Protein AF-A0A7J9Q581-F1 (afdb_monomer_lite)

Foldseek 3Di:
DQFLVPAQFDDPPDDQAPQCVVVVHRLRSRSVRSVVRSVVCVFVVLLCLQAVVLPPPQWGDDPPPCQPVQWDALLPVRHIFGFRIWDADPQAIEGEHEAQAQQDPLVVVLVNVVSLVSVLVVSCVVVVHDSVRYYYAYEHAPDPDQVSNCVNNVNSDDPPRYHYNVRVCVVSVHDSVVSVVVVVVSVVSNVVVSVVSQCVRPVSVVVVD

Radius of gyration: 20.17 Å; chains: 1; bounding box: 47×39×54 Å

Sequence (209 aa):
MALISNAKGRRKNETPSGYERLFGNRQLGMLMSKVQSAVISTGNELEKVLASKLENTHGISIQKINKENRVFKGIKDGHDIIIDCVIAKEGKFMLIEIKDGDTFDTKKVAGEIASLITTQAHLIEHNNLKENDVTIHYCSFNATSHEQIERGAKGLLPKGSAMTGKEFCKLVGLNFEKIVQERKKDQQENLNYFISELKKIPEIHSKFQ

Secondary structure (DSSP, 8-state)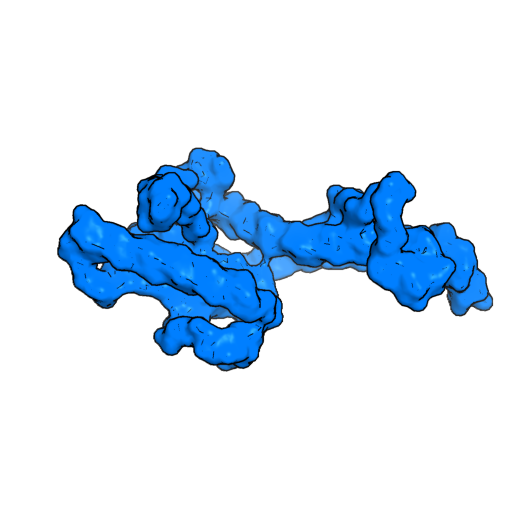:
---TTT---S-TTSPPPHHHHHHT-HHHHHHHHHHHHHHHHHHHHHHHHHHHH-TTSSSS--TTTSSTTTEEEEEETTEEEE-SEEEEETTEEEEEEEESSS---HHHHHHHHHHHHHHHHHHHHHHT--GGGEEEEEEETT-SSHHHHHHHTTT-SPTT-EEEHHHHHHHTT--HHHHHHHHHHHHHHHHHHHHHHHHTSHHHHTT--

pLDDT: mean 87.13, std 13.11, range [36.16, 98.25]

Structure (mmCIF, N/CA/C/O backbone):
data_AF-A0A7J9Q581-F1
#
_entry.id   AF-A0A7J9Q581-F1
#
loop_
_atom_site.group_PDB
_atom_site.id
_atom_site.type_symbol
_atom_site.label_atom_id
_atom_site.label_alt_id
_atom_site.label_comp_id
_atom_site.label_asym_id
_atom_site.label_entity_id
_atom_site.label_seq_id
_atom_site.pdbx_PDB_ins_code
_atom_site.Cartn_x
_atom_site.Cartn_y
_atom_site.Cartn_z
_atom_site.occupancy
_atom_site.B_iso_or_equiv
_atom_site.auth_seq_id
_at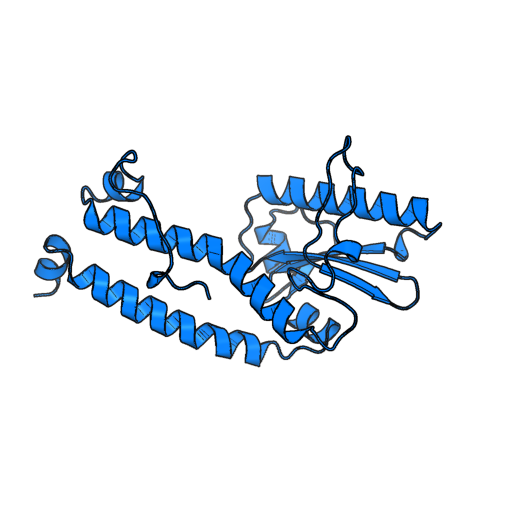om_site.auth_comp_id
_atom_site.auth_asym_id
_atom_site.auth_atom_id
_atom_site.pdbx_PDB_model_num
ATOM 1 N N . MET A 1 1 ? -1.818 -6.323 -10.080 1.00 92.12 1 MET A N 1
ATOM 2 C CA . MET A 1 1 ? -0.558 -5.550 -9.981 1.00 92.12 1 MET A CA 1
ATOM 3 C C . MET A 1 1 ? -0.654 -4.377 -10.931 1.00 92.12 1 MET A C 1
ATOM 5 O O . MET A 1 1 ? -1.356 -4.485 -11.926 1.00 92.12 1 MET A O 1
ATOM 9 N N . ALA A 1 2 ? 0.088 -3.295 -10.692 1.00 94.31 2 ALA A N 1
ATOM 10 C CA . ALA A 1 2 ? 0.248 -2.285 -11.734 1.00 94.31 2 ALA A CA 1
ATOM 11 C C . ALA A 1 2 ? 1.037 -2.862 -12.919 1.00 94.31 2 ALA A C 1
ATOM 13 O O . ALA A 1 2 ? 2.009 -3.597 -12.722 1.00 94.31 2 ALA A O 1
ATOM 14 N N . LEU A 1 3 ? 0.626 -2.518 -14.140 1.00 96.94 3 LEU A N 1
ATOM 15 C CA . LEU A 1 3 ? 1.296 -2.964 -15.359 1.00 96.94 3 LEU A CA 1
ATOM 16 C C . LEU A 1 3 ? 2.437 -2.009 -15.743 1.00 96.94 3 LEU A C 1
ATOM 18 O O . LEU A 1 3 ? 2.233 -0.798 -15.856 1.00 96.94 3 LEU A O 1
ATOM 22 N N . ILE A 1 4 ? 3.630 -2.548 -16.009 1.00 97.44 4 ILE A N 1
ATOM 23 C CA . ILE A 1 4 ? 4.808 -1.790 -16.471 1.00 97.44 4 ILE A CA 1
ATOM 24 C C . ILE A 1 4 ? 4.517 -1.120 -17.819 1.00 97.44 4 ILE A C 1
ATOM 26 O O . ILE A 1 4 ? 4.980 -0.006 -18.074 1.00 97.44 4 ILE A O 1
ATOM 30 N N . SER A 1 5 ? 3.711 -1.760 -18.670 1.00 96.38 5 SER A N 1
ATOM 31 C CA . SER A 1 5 ? 3.262 -1.198 -19.947 1.00 96.38 5 SER A CA 1
ATOM 32 C C . SER A 1 5 ? 2.563 0.152 -19.772 1.00 96.38 5 SER A C 1
ATOM 34 O O . SER A 1 5 ? 2.805 1.062 -20.567 1.00 96.38 5 SER A O 1
ATOM 36 N N . ASN A 1 6 ? 1.785 0.301 -18.696 1.00 96.06 6 ASN A N 1
ATOM 37 C CA . ASN A 1 6 ? 0.986 1.489 -18.392 1.00 96.06 6 ASN A CA 1
ATOM 38 C C . ASN A 1 6 ? 1.763 2.540 -17.585 1.00 96.06 6 ASN A C 1
ATOM 40 O O . ASN A 1 6 ? 1.347 3.697 -17.502 1.00 96.06 6 ASN A O 1
ATOM 44 N N . ALA A 1 7 ? 2.890 2.159 -16.980 1.00 94.88 7 ALA A N 1
ATOM 45 C CA . ALA A 1 7 ? 3.740 3.085 -16.250 1.00 94.88 7 ALA A CA 1
ATOM 46 C C . ALA A 1 7 ? 4.388 4.090 -17.212 1.00 94.88 7 ALA A C 1
ATOM 48 O O . ALA A 1 7 ? 4.845 3.727 -18.292 1.00 94.88 7 ALA A O 1
ATOM 49 N N . LYS A 1 8 ? 4.474 5.364 -16.820 1.00 90.06 8 LYS A N 1
ATOM 50 C CA . LYS A 1 8 ? 5.136 6.388 -17.648 1.00 90.06 8 LYS A CA 1
ATOM 51 C C . LYS A 1 8 ? 6.660 6.309 -17.539 1.00 90.06 8 LYS A C 1
ATOM 53 O O . LYS A 1 8 ? 7.348 6.479 -18.541 1.00 90.06 8 LYS A O 1
ATOM 58 N N . GLY A 1 9 ? 7.174 6.015 -16.342 1.00 87.88 9 GLY A N 1
ATOM 59 C CA . GLY A 1 9 ? 8.600 6.151 -16.041 1.00 87.88 9 G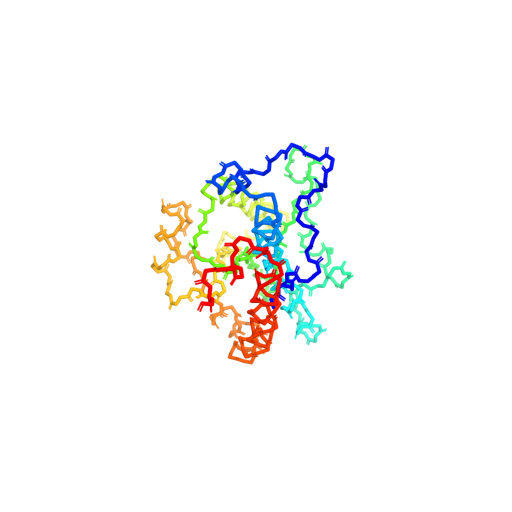LY A CA 1
ATOM 60 C C . GLY A 1 9 ? 9.081 7.598 -16.202 1.00 87.88 9 GLY A C 1
ATOM 61 O O . GLY A 1 9 ? 8.282 8.538 -16.221 1.00 87.88 9 GLY A O 1
ATOM 62 N N . ARG A 1 10 ? 10.399 7.776 -16.307 1.00 89.06 10 ARG A N 1
ATOM 63 C CA . ARG A 1 10 ? 11.025 9.078 -16.556 1.00 89.06 10 ARG A CA 1
ATOM 64 C C . ARG A 1 10 ? 10.747 9.567 -17.981 1.00 89.06 10 ARG A C 1
ATOM 66 O O . ARG A 1 10 ? 10.532 8.758 -18.877 1.00 89.06 10 ARG A O 1
ATOM 73 N N . ARG A 1 11 ? 10.742 10.881 -18.217 1.00 85.88 11 ARG A N 1
ATOM 74 C CA . ARG A 1 11 ? 10.543 11.475 -19.554 1.00 85.88 11 ARG A CA 1
ATOM 75 C C . ARG A 1 11 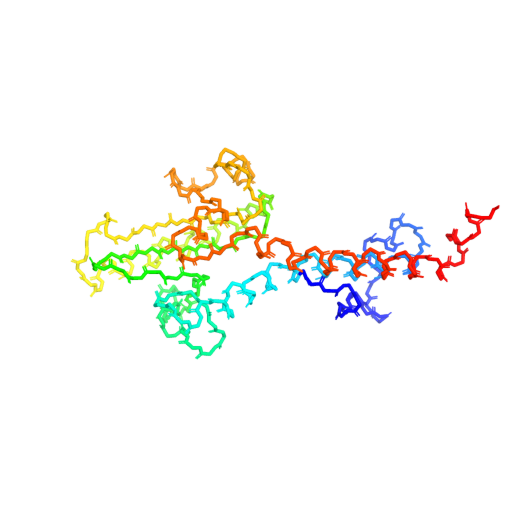? 11.877 11.768 -20.242 1.00 85.88 11 ARG A C 1
ATOM 77 O O . ARG A 1 11 ? 12.884 12.023 -19.590 1.00 85.88 11 ARG A O 1
ATOM 84 N N . LYS A 1 12 ? 11.882 11.795 -21.583 1.00 79.94 12 LYS A N 1
ATOM 85 C CA . LYS A 1 12 ? 13.098 12.053 -22.386 1.00 79.94 12 LYS A CA 1
ATOM 86 C C . LYS A 1 12 ? 13.744 13.418 -22.101 1.00 79.94 12 LYS A C 1
ATOM 88 O O . LYS A 1 12 ? 14.950 13.552 -22.267 1.00 79.94 12 LYS A O 1
ATOM 93 N N . ASN A 1 13 ? 12.960 14.416 -21.713 1.00 86.19 13 ASN A N 1
ATOM 94 C CA . ASN A 1 13 ? 13.429 15.772 -21.424 1.00 86.19 13 ASN A CA 1
ATOM 95 C C . ASN A 1 13 ? 13.830 15.985 -19.954 1.00 86.19 13 ASN A C 1
ATOM 97 O O . ASN A 1 13 ? 14.170 17.100 -19.575 1.00 86.19 13 ASN A O 1
ATOM 101 N N . GLU A 1 14 ? 13.766 14.951 -19.117 1.00 87.19 14 GLU A N 1
ATOM 102 C CA . GLU A 1 14 ? 14.195 15.029 -17.723 1.00 87.19 14 GLU A CA 1
ATOM 103 C C . GLU A 1 14 ? 15.664 14.627 -17.577 1.00 87.19 14 GLU A C 1
ATOM 105 O O . GLU A 1 14 ? 16.258 13.999 -18.458 1.00 87.19 14 GLU A O 1
ATOM 110 N N . THR A 1 15 ? 16.255 14.984 -16.435 1.00 86.81 15 THR A N 1
ATOM 111 C CA . THR A 1 15 ? 17.625 14.584 -16.108 1.00 86.81 15 THR A CA 1
ATOM 112 C C . THR A 1 15 ? 17.783 13.060 -16.167 1.00 86.81 15 THR A C 1
ATOM 114 O O . THR A 1 15 ? 16.850 12.335 -15.796 1.00 86.81 15 THR A O 1
ATOM 117 N N . PRO A 1 16 ? 18.958 12.543 -16.579 1.00 86.50 16 PRO A N 1
ATOM 118 C CA . PRO A 1 16 ? 19.218 11.108 -16.617 1.00 86.50 16 PRO A CA 1
ATOM 119 C C . PRO A 1 16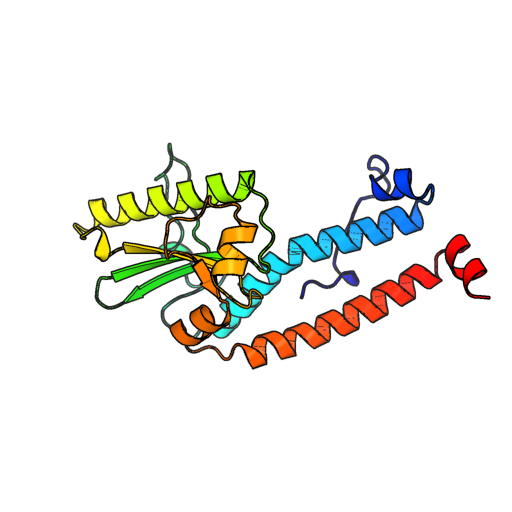 ? 18.828 10.423 -15.309 1.00 86.50 16 PRO A C 1
ATOM 121 O O . PRO A 1 16 ? 19.116 10.922 -14.213 1.00 86.50 16 PRO A O 1
ATOM 124 N N . SER A 1 17 ? 18.121 9.297 -15.407 1.00 90.56 17 SER A N 1
ATOM 125 C CA . SER A 1 17 ? 17.737 8.523 -14.220 1.00 90.56 17 SER A CA 1
ATOM 126 C C . SER A 1 17 ? 18.976 7.989 -13.487 1.00 90.56 17 SER A C 1
ATOM 128 O O . SER A 1 17 ? 20.060 7.887 -14.063 1.00 90.56 17 SER A O 1
ATOM 130 N N . GLY A 1 18 ? 18.830 7.629 -12.206 1.00 93.56 18 GLY A N 1
ATOM 131 C CA . GLY A 1 18 ? 19.902 6.931 -11.483 1.00 93.56 18 GLY A CA 1
ATOM 132 C C . GLY A 1 18 ? 20.320 5.636 -12.190 1.00 93.56 18 GLY A C 1
ATOM 133 O O . GLY A 1 18 ? 21.507 5.351 -12.284 1.00 93.56 18 GLY A O 1
ATOM 134 N N . TYR A 1 19 ? 19.353 4.923 -12.776 1.00 95.50 19 TYR A N 1
ATOM 135 C CA . TYR A 1 19 ? 19.585 3.708 -13.558 1.00 95.50 19 TYR A CA 1
ATOM 136 C C . TYR A 1 19 ? 20.381 3.975 -14.844 1.00 95.50 19 TYR A C 1
ATOM 138 O O . TYR A 1 19 ? 21.287 3.218 -15.167 1.00 95.50 19 TYR A O 1
ATOM 146 N N . GLU A 1 20 ? 20.091 5.066 -15.560 1.00 94.94 20 GLU A N 1
ATOM 147 C CA . GLU A 1 20 ? 20.846 5.459 -16.762 1.00 94.94 20 GLU A CA 1
ATOM 148 C C . GLU A 1 20 ? 22.308 5.756 -16.426 1.00 94.94 20 GLU A C 1
ATOM 150 O O . GLU A 1 20 ? 23.197 5.270 -17.118 1.00 94.94 20 GLU A O 1
ATOM 155 N N . ARG A 1 21 ? 22.569 6.482 -15.331 1.00 94.88 21 ARG A N 1
ATOM 156 C CA . ARG A 1 21 ? 23.945 6.746 -14.877 1.00 94.88 21 ARG A CA 1
ATOM 157 C C . ARG A 1 21 ? 24.662 5.485 -14.398 1.00 94.88 21 ARG A C 1
ATOM 159 O O . ARG A 1 21 ? 25.861 5.371 -14.610 1.00 94.88 21 ARG A O 1
ATOM 166 N N . LEU A 1 22 ? 23.940 4.560 -13.766 1.00 96.31 22 LEU A N 1
ATOM 167 C CA . LEU A 1 22 ? 24.494 3.298 -13.273 1.00 96.31 22 LEU A CA 1
ATOM 168 C C . LEU A 1 22 ? 24.912 2.367 -14.417 1.00 96.31 22 LEU A C 1
ATOM 170 O O . LEU A 1 22 ? 25.987 1.782 -14.366 1.00 96.31 22 LEU A O 1
ATOM 174 N N . PHE A 1 23 ? 24.066 2.223 -15.437 1.00 93.88 23 PHE A N 1
ATOM 175 C CA . PHE A 1 23 ? 24.311 1.293 -16.541 1.00 93.88 23 PHE A CA 1
ATOM 176 C C . PHE A 1 23 ? 25.017 1.925 -17.744 1.00 93.88 23 PHE A C 1
ATOM 178 O O . PHE A 1 23 ? 25.389 1.206 -18.666 1.00 93.88 23 PHE A O 1
ATOM 185 N N . GLY A 1 24 ? 25.139 3.255 -17.794 1.00 94.25 24 GLY A N 1
ATOM 186 C CA . GLY A 1 24 ? 25.617 3.968 -18.982 1.00 94.25 24 GLY A CA 1
ATOM 187 C C . GLY A 1 24 ? 24.707 3.788 -20.204 1.00 94.25 24 GLY A C 1
ATOM 188 O O . GLY A 1 24 ? 25.124 4.056 -21.325 1.00 94.25 24 GLY A O 1
ATOM 189 N N . ASN A 1 25 ? 23.470 3.319 -20.004 1.00 93.94 25 ASN A N 1
ATOM 190 C CA . ASN A 1 25 ? 22.535 2.988 -21.073 1.00 93.94 25 ASN A CA 1
ATOM 191 C C . ASN A 1 25 ? 21.175 3.638 -20.817 1.00 93.94 25 ASN A C 1
ATOM 193 O O . ASN A 1 25 ? 20.464 3.320 -19.858 1.00 93.94 25 ASN A O 1
ATOM 197 N N . ARG A 1 26 ? 20.798 4.547 -21.716 1.00 92.62 26 ARG A N 1
ATOM 198 C CA . ARG A 1 26 ? 19.562 5.322 -21.609 1.00 92.62 26 ARG A CA 1
ATOM 199 C C . ARG A 1 26 ? 18.311 4.470 -21.769 1.00 92.62 26 ARG A C 1
ATOM 201 O O . ARG A 1 26 ? 17.367 4.652 -21.007 1.00 92.62 26 ARG A O 1
ATOM 208 N N . GLN A 1 27 ? 18.277 3.547 -22.728 1.00 93.88 27 GLN A N 1
ATOM 209 C CA . GLN A 1 27 ? 17.091 2.715 -22.959 1.00 93.88 27 GLN A CA 1
ATOM 210 C C . GLN A 1 27 ? 16.821 1.800 -21.761 1.00 93.88 27 GLN A C 1
ATOM 212 O O . GLN A 1 27 ? 15.692 1.743 -21.272 1.00 93.88 27 GLN A O 1
ATOM 217 N N . LEU A 1 28 ? 17.873 1.177 -21.222 1.00 94.94 28 LEU A N 1
ATOM 218 C CA . LEU A 1 28 ? 17.785 0.359 -20.017 1.00 94.94 28 LEU A CA 1
ATOM 219 C C . LEU A 1 28 ? 17.378 1.202 -18.806 1.00 94.94 28 LEU A C 1
ATOM 221 O O . LEU A 1 28 ? 16.469 0.825 -18.069 1.00 94.94 28 LEU A O 1
ATOM 225 N N . GLY A 1 29 ? 17.981 2.380 -18.632 1.00 95.25 29 GLY A N 1
ATOM 226 C CA . GLY A 1 29 ? 17.620 3.292 -17.550 1.00 95.25 29 GLY A CA 1
ATOM 227 C C . GLY A 1 29 ? 16.149 3.723 -17.588 1.00 95.25 29 GLY A C 1
ATOM 228 O O . GLY A 1 29 ? 15.486 3.783 -16.550 1.00 95.25 29 GLY A O 1
ATOM 229 N N . MET A 1 30 ? 15.608 3.963 -18.785 1.00 94.50 30 MET A N 1
ATOM 230 C CA . MET A 1 30 ? 14.195 4.290 -18.991 1.00 94.50 30 MET A CA 1
ATOM 231 C C . MET A 1 30 ? 13.279 3.104 -18.669 1.00 94.50 30 MET A C 1
ATOM 233 O O . MET A 1 30 ? 12.290 3.287 -17.958 1.00 94.50 30 MET A O 1
ATOM 237 N N . LEU A 1 31 ? 13.621 1.891 -19.117 1.00 96.06 31 LEU A N 1
ATOM 238 C CA . LEU A 1 31 ? 12.866 0.677 -18.790 1.00 96.06 31 LEU A CA 1
ATOM 239 C C . LEU A 1 31 ? 12.831 0.434 -17.274 1.00 96.06 31 LEU A C 1
ATOM 241 O O . LEU A 1 31 ? 11.753 0.261 -16.707 1.00 96.06 31 LEU A O 1
ATOM 245 N N . MET A 1 32 ? 13.980 0.520 -16.597 1.00 97.06 32 MET A N 1
ATOM 246 C CA . MET A 1 32 ? 14.062 0.377 -15.137 1.00 97.06 32 MET A CA 1
ATOM 247 C C . MET A 1 32 ? 13.265 1.460 -14.404 1.00 97.06 32 MET A C 1
ATOM 249 O O . MET A 1 32 ? 12.608 1.186 -13.401 1.00 97.06 32 MET A O 1
ATOM 253 N N . SER A 1 33 ? 13.236 2.684 -14.934 1.00 95.50 33 SER A N 1
ATOM 254 C CA . SER A 1 33 ? 12.383 3.736 -14.386 1.00 95.50 33 SER A CA 1
ATOM 255 C C . SER A 1 33 ? 10.886 3.423 -14.523 1.00 95.50 33 SER A C 1
ATOM 257 O O . SER A 1 33 ? 10.129 3.725 -13.596 1.00 95.50 33 SER A O 1
ATOM 259 N N . LYS A 1 34 ? 10.440 2.799 -15.625 1.00 96.00 34 LYS A N 1
ATOM 260 C CA . LYS A 1 34 ? 9.053 2.314 -15.754 1.00 96.00 34 LYS A CA 1
ATOM 261 C C . LYS A 1 34 ? 8.753 1.215 -14.736 1.00 96.00 34 LYS A C 1
ATOM 263 O O . LYS A 1 34 ? 7.703 1.269 -14.101 1.00 96.00 34 LYS A O 1
ATOM 268 N N . VAL A 1 35 ? 9.680 0.271 -14.540 1.00 96.94 35 VAL A N 1
ATOM 269 C CA . VAL A 1 35 ? 9.559 -0.785 -13.519 1.00 96.94 35 VAL A CA 1
ATOM 270 C C . VAL A 1 35 ? 9.365 -0.165 -12.136 1.00 96.94 35 VAL A C 1
ATOM 272 O O . VAL A 1 35 ? 8.379 -0.468 -11.472 1.00 96.94 35 VAL A O 1
ATOM 275 N N . GLN A 1 36 ? 10.223 0.778 -11.737 1.00 94.19 36 GLN A N 1
ATOM 276 C CA . GLN A 1 36 ? 10.099 1.464 -10.447 1.00 94.19 36 GLN A CA 1
ATOM 277 C C . GLN A 1 36 ? 8.756 2.198 -10.303 1.00 94.19 36 GLN A C 1
ATOM 279 O O . GLN A 1 36 ? 8.118 2.145 -9.254 1.00 94.19 36 GLN A O 1
ATOM 284 N N . SER A 1 37 ? 8.293 2.863 -11.366 1.00 93.62 37 SER A N 1
ATOM 285 C CA . SER A 1 37 ? 6.988 3.534 -11.377 1.00 93.62 37 SER A CA 1
ATOM 286 C C . SER A 1 37 ? 5.824 2.548 -11.207 1.00 93.62 37 SER A C 1
ATOM 288 O O . SER A 1 37 ? 4.859 2.874 -10.511 1.00 93.62 37 SER A O 1
ATOM 290 N N . ALA A 1 38 ? 5.907 1.352 -11.795 1.00 95.56 38 ALA A N 1
ATOM 291 C CA . ALA A 1 38 ? 4.916 0.295 -11.605 1.00 95.56 38 ALA A CA 1
ATOM 292 C C . ALA A 1 38 ? 4.971 -0.304 -10.189 1.00 95.56 38 ALA A C 1
ATOM 294 O O . ALA A 1 38 ? 3.922 -0.544 -9.594 1.00 95.56 38 ALA A O 1
ATOM 295 N N . VAL A 1 39 ? 6.164 -0.476 -9.605 1.00 92.50 39 VAL A N 1
ATOM 296 C CA . VAL A 1 39 ? 6.325 -0.918 -8.206 1.00 92.50 39 VAL A CA 1
ATOM 297 C C . VAL A 1 39 ? 5.604 0.040 -7.260 1.00 92.50 39 VAL A C 1
ATOM 299 O O . VAL A 1 39 ? 4.760 -0.395 -6.484 1.00 92.50 39 VAL A O 1
ATOM 302 N N . ILE A 1 40 ? 5.843 1.349 -7.390 1.00 87.81 40 ILE A N 1
ATOM 303 C CA . ILE A 1 40 ? 5.157 2.369 -6.579 1.00 87.81 40 ILE A CA 1
ATOM 304 C C . ILE A 1 40 ? 3.638 2.298 -6.785 1.00 87.81 40 ILE A C 1
ATOM 306 O O . ILE A 1 40 ? 2.871 2.318 -5.827 1.00 87.81 40 ILE A O 1
ATOM 310 N N . SER A 1 41 ? 3.195 2.169 -8.038 1.00 91.50 41 SER A N 1
ATOM 311 C CA . SER A 1 41 ? 1.766 2.139 -8.374 1.00 91.50 41 SER A CA 1
ATOM 312 C C . SER A 1 41 ? 1.061 0.861 -7.912 1.00 91.50 41 SER A C 1
ATOM 314 O O . SER A 1 41 ? -0.164 0.839 -7.845 1.00 91.50 41 SER A O 1
ATOM 316 N N . THR A 1 42 ? 1.799 -0.202 -7.580 1.00 91.12 42 THR A N 1
ATOM 317 C CA . THR A 1 42 ? 1.211 -1.476 -7.147 1.00 91.12 42 THR A CA 1
ATOM 318 C C . THR A 1 42 ? 0.443 -1.337 -5.834 1.00 91.12 42 THR A C 1
ATOM 320 O O . THR A 1 42 ? -0.602 -1.969 -5.710 1.00 91.12 42 THR A O 1
ATOM 323 N N . GLY A 1 43 ? 0.887 -0.474 -4.909 1.00 87.94 43 GLY A N 1
ATOM 324 C CA . GLY A 1 43 ? 0.128 -0.158 -3.691 1.00 87.94 43 GLY A CA 1
ATOM 325 C C . GLY A 1 43 ? -1.256 0.411 -4.011 1.00 87.94 43 GLY A C 1
ATOM 326 O O . GLY A 1 43 ? -2.268 -0.154 -3.606 1.00 87.94 43 GLY A O 1
ATOM 327 N N . ASN A 1 44 ? -1.305 1.431 -4.871 1.00 86.75 44 ASN A N 1
ATOM 328 C CA . ASN A 1 44 ? -2.566 2.037 -5.310 1.00 86.75 44 ASN A CA 1
ATOM 329 C C . ASN A 1 44 ? -3.475 1.034 -6.043 1.00 86.75 44 ASN A C 1
ATOM 331 O O . ASN A 1 44 ? -4.696 1.090 -5.914 1.00 86.75 44 ASN A O 1
ATOM 335 N N . GLU A 1 45 ? -2.908 0.132 -6.850 1.00 90.06 45 GLU A N 1
ATOM 336 C CA . GLU A 1 45 ? -3.695 -0.910 -7.520 1.00 90.06 45 GLU A CA 1
ATOM 337 C C . GLU A 1 45 ? -4.236 -1.950 -6.536 1.00 90.06 45 GLU A C 1
ATOM 339 O O . GLU A 1 45 ? -5.373 -2.385 -6.693 1.00 90.06 45 GLU A O 1
ATOM 344 N N . LEU A 1 46 ? -3.476 -2.323 -5.500 1.00 90.75 46 LEU A N 1
ATOM 345 C CA . LEU A 1 46 ? -3.996 -3.171 -4.429 1.00 90.75 46 LEU A CA 1
ATOM 346 C C . LEU A 1 46 ? -5.194 -2.500 -3.750 1.00 90.75 46 LEU A C 1
ATOM 348 O O . LEU A 1 46 ? -6.248 -3.123 -3.646 1.00 90.75 46 LEU A O 1
ATOM 352 N N . GLU A 1 47 ? -5.063 -1.236 -3.347 1.00 86.62 47 GLU A N 1
ATOM 353 C CA . GLU A 1 47 ? -6.161 -0.490 -2.725 1.00 86.62 47 GLU A CA 1
ATOM 354 C C . GLU A 1 47 ? -7.417 -0.482 -3.606 1.00 86.62 47 GLU A C 1
ATOM 356 O O . GLU A 1 47 ? -8.513 -0.704 -3.097 1.00 86.62 47 GLU A O 1
ATOM 361 N N . LYS A 1 48 ? -7.275 -0.286 -4.926 1.00 84.19 48 LYS A N 1
ATOM 362 C CA . LYS A 1 48 ? -8.390 -0.347 -5.892 1.00 84.19 48 LYS A CA 1
ATOM 363 C C . LYS A 1 48 ? -9.000 -1.743 -6.019 1.00 84.19 48 LYS A C 1
ATOM 365 O O . LYS A 1 48 ? -10.216 -1.868 -6.132 1.00 84.19 48 LYS A O 1
ATOM 370 N N . VAL A 1 49 ? -8.181 -2.793 -6.024 1.00 87.69 49 VAL A N 1
ATOM 371 C CA . VAL A 1 49 ? -8.675 -4.175 -6.097 1.00 87.69 49 VAL A CA 1
ATOM 372 C C . VAL A 1 49 ? -9.489 -4.504 -4.852 1.00 87.69 49 VAL A C 1
ATOM 374 O O . VAL A 1 49 ? -10.601 -5.014 -4.982 1.00 87.69 49 VAL A O 1
ATOM 377 N N . LEU A 1 50 ? -8.971 -4.180 -3.664 1.00 86.81 50 LEU A N 1
ATOM 378 C CA . LEU A 1 50 ? -9.694 -4.368 -2.406 1.00 86.81 50 LEU A CA 1
ATOM 379 C C . LEU A 1 50 ? -11.009 -3.586 -2.432 1.00 86.81 50 LEU A C 1
ATOM 381 O O . LEU A 1 50 ? -12.062 -4.174 -2.208 1.00 86.81 50 LEU A O 1
ATOM 385 N N . ALA A 1 51 ? -10.951 -2.318 -2.840 1.00 77.25 51 ALA A N 1
ATOM 386 C CA . ALA A 1 51 ? -12.107 -1.442 -2.995 1.00 77.25 51 ALA A CA 1
ATOM 387 C C . ALA A 1 51 ? -13.260 -2.073 -3.782 1.00 77.25 51 ALA A C 1
ATOM 389 O O . ALA A 1 51 ? -14.374 -2.232 -3.292 1.00 77.25 51 ALA A O 1
ATOM 390 N N . SER A 1 52 ? -12.953 -2.501 -5.008 1.00 79.88 52 SER A N 1
ATOM 391 C CA . SER A 1 52 ? -13.935 -3.047 -5.950 1.00 79.88 52 SER A CA 1
ATOM 392 C C . SER A 1 52 ? -14.596 -4.346 -5.485 1.00 79.88 52 SER A C 1
ATOM 394 O O . SER A 1 52 ? -15.595 -4.778 -6.049 1.00 79.88 52 SER A O 1
ATOM 396 N N . LYS A 1 53 ? -14.024 -5.017 -4.481 1.00 80.12 53 LYS A N 1
ATOM 397 C CA . LYS A 1 53 ? -14.562 -6.268 -3.933 1.00 80.12 53 LYS A CA 1
ATOM 398 C C . LYS A 1 53 ? -15.388 -6.051 -2.670 1.00 80.12 53 LYS A C 1
ATOM 400 O O . LYS A 1 53 ? -16.056 -6.980 -2.229 1.00 80.12 53 LYS A O 1
ATOM 405 N N . LEU A 1 54 ? -15.349 -4.845 -2.115 1.00 73.31 54 LEU A N 1
ATOM 406 C CA . LEU A 1 54 ? -15.992 -4.467 -0.860 1.00 73.31 54 LEU A CA 1
ATOM 407 C C . LEU A 1 54 ? -17.274 -3.651 -1.092 1.00 73.31 54 LEU A C 1
ATOM 409 O O . LEU A 1 54 ? -17.937 -3.262 -0.137 1.00 73.31 54 LEU A O 1
ATOM 413 N N . GLU A 1 55 ? -17.690 -3.463 -2.353 1.00 55.19 55 GLU A N 1
ATOM 414 C CA . GLU A 1 55 ? -18.865 -2.662 -2.744 1.00 55.19 55 GLU A CA 1
ATOM 415 C C . GLU A 1 55 ? -20.204 -3.177 -2.168 1.00 55.19 55 GLU A C 1
ATOM 417 O O . GLU A 1 55 ? -21.170 -2.422 -2.116 1.00 55.19 55 GLU A O 1
ATOM 422 N N . ASN A 1 56 ? -20.262 -4.424 -1.678 1.00 45.84 56 ASN A N 1
ATOM 423 C CA . ASN A 1 56 ? -21.446 -5.036 -1.049 1.00 45.84 56 ASN A CA 1
ATOM 424 C C . ASN A 1 56 ? -21.287 -5.292 0.463 1.00 45.84 56 ASN A C 1
ATOM 426 O O . ASN A 1 56 ? -22.091 -6.002 1.069 1.00 45.84 56 ASN A O 1
ATOM 430 N N . THR A 1 57 ? -20.256 -4.727 1.089 1.00 44.84 57 THR A N 1
ATOM 431 C CA . THR A 1 57 ? -19.994 -4.828 2.529 1.00 44.84 57 THR A CA 1
ATOM 432 C C . THR A 1 57 ? -19.884 -3.428 3.121 1.00 44.84 57 THR A C 1
ATOM 434 O O . THR A 1 57 ? -19.310 -2.529 2.514 1.00 44.84 57 THR A O 1
ATOM 437 N N . HIS A 1 58 ? -20.442 -3.207 4.313 1.00 41.69 58 HIS A N 1
ATOM 438 C CA . HIS A 1 58 ? -20.233 -1.948 5.028 1.00 41.69 58 HIS A CA 1
ATOM 439 C C . HIS A 1 58 ? -18.753 -1.842 5.427 1.00 41.69 58 HIS A C 1
ATOM 441 O O . HIS A 1 58 ? -18.331 -2.435 6.416 1.00 41.69 58 HIS A O 1
ATOM 447 N N . GLY A 1 59 ? -17.971 -1.100 4.642 1.00 43.59 59 GLY A N 1
ATOM 448 C CA . GLY A 1 59 ? -16.593 -0.738 4.959 1.00 43.59 59 GLY A CA 1
ATOM 449 C C . GLY A 1 59 ? -15.580 -1.187 3.909 1.00 43.59 59 GLY A C 1
ATOM 450 O O . GLY A 1 59 ? -15.617 -2.316 3.436 1.00 43.59 59 GLY A O 1
ATOM 451 N N . ILE A 1 60 ? -14.632 -0.277 3.658 1.00 44.41 60 ILE A N 1
ATOM 452 C CA . ILE A 1 60 ? -13.428 -0.359 2.814 1.00 44.41 60 ILE A CA 1
ATOM 453 C C . ILE A 1 60 ? -13.605 0.002 1.325 1.00 44.41 60 ILE A C 1
ATOM 455 O O . ILE A 1 60 ? -14.061 -0.779 0.510 1.00 44.41 60 ILE A O 1
ATOM 459 N N . SER A 1 61 ? -13.098 1.201 1.003 1.00 41.03 61 SER A N 1
ATOM 460 C CA . SER A 1 61 ? -12.699 1.752 -0.303 1.00 41.03 61 SER A CA 1
ATOM 461 C C . SER A 1 61 ? -13.687 1.631 -1.479 1.00 41.03 61 SER A C 1
ATOM 463 O O . SER A 1 61 ? -13.948 0.570 -2.003 1.00 41.03 61 SER A O 1
ATOM 465 N N . ILE A 1 62 ? -14.135 2.777 -1.998 1.00 41.41 62 ILE A N 1
ATOM 466 C CA . ILE A 1 62 ? -14.091 3.101 -3.434 1.00 41.41 62 ILE A CA 1
ATOM 467 C C . ILE A 1 62 ? -13.782 4.591 -3.491 1.00 41.41 62 ILE A C 1
ATOM 469 O O . ILE A 1 62 ? -14.294 5.368 -2.681 1.00 41.41 62 ILE A O 1
ATOM 473 N N . GLN A 1 63 ? -13.017 5.020 -4.494 1.00 37.72 63 GLN A N 1
ATOM 474 C CA . GLN A 1 63 ? -12.739 6.427 -4.796 1.00 37.72 63 GLN A CA 1
ATOM 475 C C . GLN A 1 63 ? -13.985 7.337 -4.943 1.00 37.72 63 GLN A C 1
ATOM 477 O O . GLN A 1 63 ? -13.810 8.552 -5.096 1.00 37.72 63 GLN A O 1
ATOM 482 N N . LYS A 1 64 ? -15.214 6.804 -4.854 1.00 36.16 64 LYS A N 1
ATOM 483 C CA . LYS A 1 64 ? -16.465 7.575 -4.788 1.00 36.16 64 LYS A CA 1
ATOM 484 C C . LYS A 1 64 ? -17.549 7.063 -3.819 1.00 36.16 64 LYS A C 1
ATOM 486 O O . LYS A 1 64 ? -18.440 7.847 -3.543 1.00 36.16 64 LYS A O 1
ATOM 491 N N . ILE A 1 65 ? -17.491 5.839 -3.278 1.00 36.78 65 ILE A N 1
ATOM 492 C CA . ILE A 1 65 ? -18.627 5.271 -2.503 1.00 36.78 65 ILE A CA 1
ATOM 493 C C . ILE A 1 65 ? -18.449 5.344 -0.973 1.00 36.78 65 ILE A C 1
ATOM 495 O O . ILE A 1 65 ? -19.403 5.133 -0.244 1.00 36.78 65 ILE A O 1
ATOM 499 N N . ASN A 1 66 ? -17.283 5.730 -0.442 1.00 44.75 66 ASN A N 1
ATOM 500 C CA . ASN A 1 66 ? -17.124 5.892 1.019 1.00 44.75 66 ASN A CA 1
ATOM 501 C C . ASN A 1 66 ? -16.032 6.904 1.419 1.00 44.75 66 ASN A C 1
ATOM 503 O O . ASN A 1 66 ? -15.386 6.768 2.456 1.00 44.75 66 ASN A O 1
ATOM 507 N N . LYS A 1 67 ? -15.779 7.928 0.589 1.00 49.97 67 LYS A N 1
ATOM 508 C CA . LYS A 1 67 ? -14.797 8.979 0.930 1.00 49.97 67 LYS A CA 1
ATOM 509 C C . LYS A 1 67 ? -15.174 9.731 2.207 1.00 49.97 67 LYS A C 1
ATOM 511 O O . LYS A 1 67 ? -14.290 10.142 2.942 1.00 49.97 67 LYS A O 1
ATOM 516 N N . GLU A 1 68 ? -16.463 9.884 2.466 1.00 53.66 68 GLU A N 1
ATOM 517 C CA . GLU A 1 68 ? -16.984 10.709 3.556 1.00 53.66 68 GLU A CA 1
ATOM 518 C C . GLU A 1 68 ? -16.588 10.162 4.934 1.00 53.66 68 GLU A C 1
ATOM 520 O O . GLU A 1 68 ? -16.198 10.932 5.801 1.00 53.66 68 GLU A O 1
ATOM 525 N N . ASN A 1 69 ? -16.548 8.835 5.091 1.00 63.00 69 ASN A N 1
ATOM 526 C CA . ASN A 1 69 ? -16.271 8.170 6.372 1.00 63.00 69 ASN A CA 1
ATOM 527 C C . ASN A 1 69 ? -14.777 7.915 6.649 1.00 63.00 69 ASN A C 1
ATOM 529 O O . ASN A 1 69 ? -14.430 7.323 7.668 1.00 63.00 69 ASN A O 1
ATOM 533 N N . ARG A 1 70 ? -13.888 8.313 5.731 1.00 71.69 70 ARG A N 1
ATOM 534 C CA . ARG A 1 70 ? -12.428 8.131 5.858 1.00 71.69 70 ARG A CA 1
ATOM 535 C C . ARG A 1 70 ? -11.625 9.420 5.721 1.00 71.69 70 ARG A C 1
ATOM 537 O O . ARG A 1 70 ? -10.412 9.400 5.911 1.00 71.69 70 ARG A O 1
ATOM 544 N N . VAL A 1 71 ? -12.283 10.494 5.287 1.00 78.50 71 VAL A N 1
ATOM 545 C CA . VAL A 1 71 ? -11.696 11.825 5.164 1.00 78.50 71 VAL A CA 1
ATOM 546 C C . VAL A 1 71 ? -12.104 12.606 6.398 1.00 78.50 71 VAL A C 1
ATOM 548 O O . VAL A 1 71 ? -13.251 13.023 6.536 1.00 78.50 71 VAL A O 1
ATOM 551 N N . PHE A 1 72 ? -11.146 12.816 7.282 1.00 79.56 72 PHE A N 1
ATOM 552 C CA . PHE A 1 72 ? -11.324 13.591 8.494 1.00 79.56 72 PHE A CA 1
ATOM 553 C C . PHE A 1 72 ? -10.884 15.017 8.203 1.00 79.56 72 PHE A C 1
ATOM 555 O O . PHE A 1 72 ? -9.694 15.291 8.038 1.00 79.56 72 PHE A O 1
ATOM 562 N N . LYS A 1 73 ? -11.862 15.908 8.042 1.00 84.25 73 LYS A N 1
ATOM 563 C CA . LYS A 1 73 ? -11.621 17.245 7.499 1.00 84.25 73 LYS A CA 1
ATOM 564 C C . LYS A 1 73 ? -11.037 18.189 8.538 1.00 84.25 73 LYS A C 1
ATOM 566 O O . LYS A 1 73 ? -11.588 18.319 9.625 1.00 84.25 73 LYS A O 1
ATOM 571 N N . GLY A 1 74 ? -9.956 18.872 8.174 1.00 83.19 74 GLY A N 1
ATOM 572 C CA . GLY A 1 74 ? -9.352 19.929 8.988 1.00 83.19 74 GLY A CA 1
ATOM 573 C C . GLY A 1 74 ? -8.782 19.506 10.349 1.00 83.19 74 GLY A C 1
ATOM 574 O O . GLY A 1 74 ? -8.465 20.379 11.154 1.00 83.19 74 GLY A O 1
ATOM 575 N N . ILE A 1 75 ? -8.636 18.205 10.626 1.00 85.94 75 ILE A N 1
ATOM 576 C CA . ILE A 1 75 ? -8.271 17.715 11.968 1.00 85.94 75 ILE A CA 1
ATOM 577 C C . ILE A 1 75 ? -6.773 17.827 12.293 1.00 85.94 75 ILE A C 1
ATOM 579 O O . ILE A 1 75 ? -6.388 17.661 13.446 1.00 85.94 75 ILE A O 1
ATOM 583 N N . LYS A 1 76 ? -5.917 18.100 11.300 1.00 83.88 76 LYS A N 1
ATOM 584 C CA . LYS A 1 76 ? -4.470 18.280 11.487 1.00 83.88 76 LYS A CA 1
ATOM 585 C C . LYS A 1 76 ? -4.047 19.663 11.024 1.00 83.88 76 LYS A C 1
ATOM 587 O O . LYS A 1 76 ? -3.764 19.847 9.846 1.00 83.88 76 LYS A O 1
ATOM 592 N N . ASP A 1 77 ? -4.039 20.633 11.932 1.00 85.06 77 ASP A N 1
ATOM 593 C CA . ASP A 1 77 ? -3.675 22.027 11.630 1.00 85.06 77 ASP A CA 1
ATOM 594 C C . ASP A 1 77 ? -4.481 22.615 10.450 1.00 85.06 77 ASP A C 1
ATOM 596 O O . ASP A 1 77 ? -3.956 23.345 9.611 1.00 85.06 77 ASP A O 1
ATOM 600 N N . GLY A 1 78 ? -5.764 22.248 10.336 1.00 83.12 78 GLY A N 1
ATOM 601 C CA . GLY A 1 78 ? -6.625 22.656 9.221 1.00 83.12 78 GLY A CA 1
ATOM 602 C C . GLY A 1 78 ? -6.461 21.830 7.937 1.00 83.12 78 GLY A C 1
ATOM 603 O O . GLY A 1 78 ? -7.146 22.106 6.953 1.00 83.12 78 GLY A O 1
ATOM 604 N N . HIS A 1 79 ? -5.619 20.793 7.936 1.00 86.12 79 HIS A N 1
ATOM 605 C CA . HIS A 1 79 ? -5.492 19.830 6.842 1.00 86.12 79 HIS A CA 1
ATOM 606 C C . HIS A 1 79 ? -6.354 18.580 7.053 1.00 86.12 79 HIS A C 1
ATOM 608 O O . HIS A 1 79 ? -6.537 18.097 8.174 1.00 86.12 79 HIS A O 1
ATOM 614 N N . ASP A 1 80 ? -6.841 18.032 5.939 1.00 89.25 80 ASP A N 1
ATOM 615 C CA . ASP A 1 80 ? -7.585 16.776 5.908 1.00 89.25 80 ASP A CA 1
ATOM 616 C C . ASP A 1 80 ? -6.652 15.577 6.122 1.00 89.25 80 ASP A C 1
ATOM 618 O O . ASP A 1 80 ? -5.560 15.509 5.550 1.00 89.25 80 ASP A O 1
ATOM 622 N N . ILE A 1 81 ? -7.117 14.592 6.889 1.00 88.12 81 ILE A N 1
ATOM 623 C CA . ILE A 1 81 ? -6.485 13.274 6.989 1.00 88.12 81 ILE A CA 1
ATOM 624 C C . ILE A 1 81 ? -7.321 12.262 6.213 1.00 88.12 81 ILE A C 1
ATOM 626 O O . ILE A 1 81 ? -8.545 12.238 6.322 1.00 88.12 81 ILE A O 1
ATOM 630 N N . ILE A 1 82 ? -6.654 11.407 5.439 1.00 86.75 82 ILE A N 1
ATOM 631 C CA . ILE A 1 82 ? -7.285 10.302 4.720 1.00 86.75 82 ILE A CA 1
ATOM 632 C C . ILE A 1 82 ? -6.702 9.005 5.260 1.00 86.75 82 ILE A C 1
ATOM 634 O O . ILE A 1 82 ? -5.494 8.810 5.181 1.00 86.75 82 ILE A O 1
ATOM 638 N N . ILE A 1 83 ? -7.564 8.135 5.780 1.00 86.88 83 ILE A N 1
ATOM 639 C CA . ILE A 1 83 ? -7.192 6.778 6.191 1.00 86.88 83 ILE A CA 1
ATOM 640 C C . ILE A 1 83 ? -7.571 5.797 5.076 1.00 86.88 83 ILE A C 1
ATOM 642 O O . ILE A 1 83 ? -8.652 5.920 4.486 1.00 86.88 83 ILE A O 1
ATOM 646 N N . ASP A 1 84 ? -6.705 4.825 4.776 1.00 85.69 84 ASP A N 1
ATOM 647 C CA . ASP A 1 84 ? -6.930 3.866 3.682 1.00 85.69 84 ASP A CA 1
ATOM 648 C C . ASP A 1 84 ? -8.242 3.094 3.871 1.00 85.69 84 ASP A C 1
ATOM 650 O O . ASP A 1 84 ? -9.054 2.959 2.942 1.00 85.69 84 ASP A O 1
ATOM 654 N N . CYS A 1 85 ? -8.476 2.642 5.104 1.00 85.88 85 CYS A N 1
ATOM 655 C CA . CYS A 1 85 ? -9.635 1.866 5.498 1.00 85.88 85 CYS A CA 1
ATOM 656 C C . CYS A 1 85 ? -10.131 2.248 6.902 1.00 85.88 85 CYS A C 1
ATOM 658 O O . CYS A 1 85 ? -9.379 2.226 7.872 1.00 85.88 85 CYS A O 1
ATOM 660 N N . VAL A 1 86 ? -11.438 2.495 7.016 1.00 86.06 86 VAL A N 1
ATOM 661 C CA . VAL A 1 86 ? -12.141 2.636 8.296 1.00 86.06 86 VAL A CA 1
ATOM 662 C C . VAL A 1 86 ? -13.256 1.598 8.350 1.00 86.06 86 VAL A C 1
ATOM 664 O O . VAL A 1 86 ? -14.079 1.524 7.433 1.00 86.06 86 VAL A O 1
ATOM 667 N N . ILE A 1 87 ? -13.284 0.801 9.416 1.00 82.69 87 ILE A N 1
ATOM 668 C CA . ILE A 1 87 ? -14.377 -0.129 9.717 1.00 82.69 87 ILE A CA 1
ATOM 669 C C . ILE A 1 87 ? -15.078 0.374 10.972 1.00 82.69 87 ILE A C 1
ATOM 671 O O . ILE A 1 87 ? -14.434 0.530 12.005 1.00 82.69 87 ILE A O 1
ATOM 675 N N . ALA A 1 88 ? -16.387 0.597 10.886 1.00 82.12 88 ALA A N 1
ATOM 676 C CA . ALA A 1 88 ? -17.229 0.923 12.029 1.00 82.12 88 ALA A CA 1
ATOM 677 C C . ALA A 1 88 ? -18.215 -0.226 12.264 1.00 82.12 88 ALA A C 1
ATOM 679 O O . ALA A 1 88 ? -19.015 -0.551 11.385 1.00 82.12 88 ALA A O 1
ATOM 680 N N . LYS A 1 89 ? -18.146 -0.867 13.432 1.00 74.62 89 LYS A N 1
ATOM 681 C CA . LYS A 1 89 ? -19.016 -1.992 13.792 1.00 74.62 89 LYS A CA 1
ATOM 682 C C . LYS A 1 89 ? -19.322 -1.958 15.282 1.00 74.62 89 LYS A C 1
ATOM 684 O O . LYS A 1 89 ? -18.406 -1.889 16.092 1.00 74.62 89 LYS A O 1
ATOM 689 N N . GLU A 1 90 ? -20.608 -2.033 15.631 1.00 79.88 90 GLU A N 1
ATOM 690 C CA . GLU A 1 90 ? -21.071 -2.125 17.029 1.00 79.88 90 GLU A CA 1
ATOM 691 C C . GLU A 1 90 ? -20.510 -1.003 17.929 1.00 79.88 90 GLU A C 1
ATOM 693 O O . GLU A 1 90 ? -20.115 -1.235 19.067 1.00 79.88 90 GLU A O 1
ATOM 698 N N . GLY A 1 91 ? -20.431 0.224 17.399 1.00 76.12 91 GLY A N 1
ATOM 699 C CA . GLY A 1 91 ? -19.899 1.387 18.125 1.00 76.12 91 GLY A CA 1
ATOM 700 C C . GLY A 1 91 ? -18.372 1.436 18.239 1.00 76.12 91 GLY A C 1
ATOM 701 O O . GLY A 1 91 ? -17.846 2.372 18.830 1.00 76.12 91 GLY A O 1
ATOM 702 N N . LYS A 1 92 ? -17.660 0.468 17.652 1.00 84.56 92 LYS A N 1
ATOM 703 C CA . LYS A 1 92 ? -16.197 0.436 17.592 1.00 84.56 92 LYS A CA 1
ATOM 704 C C . LYS A 1 92 ? -15.687 0.802 16.211 1.00 84.56 92 LYS A C 1
ATOM 706 O O . LYS A 1 92 ? -16.317 0.490 15.200 1.00 84.56 92 LYS A O 1
ATOM 711 N N . PHE A 1 93 ? -14.508 1.405 16.185 1.00 87.00 93 PHE A N 1
ATOM 712 C CA . PHE A 1 93 ? -13.818 1.849 14.990 1.00 87.00 93 PHE A CA 1
ATOM 713 C C . PHE A 1 93 ? -12.468 1.149 14.857 1.00 87.00 93 PHE A C 1
ATOM 715 O O . PHE A 1 93 ? -11.722 0.973 15.823 1.00 87.00 93 PHE A O 1
ATOM 722 N N . MET A 1 94 ? -12.140 0.769 13.631 1.00 90.12 94 MET A N 1
ATOM 723 C CA . MET A 1 94 ? -10.838 0.242 13.261 1.00 90.12 94 MET A CA 1
ATOM 724 C C . MET A 1 94 ? -10.273 1.090 12.128 1.00 90.12 94 MET A C 1
ATOM 726 O O . MET A 1 94 ? -10.854 1.147 11.042 1.00 90.12 94 MET A O 1
ATOM 730 N N . LEU A 1 95 ? -9.158 1.759 12.399 1.00 91.50 95 LEU A N 1
ATOM 731 C CA . LEU A 1 95 ? -8.412 2.573 11.450 1.00 91.50 95 LEU A CA 1
ATOM 732 C C . LEU A 1 95 ? -7.268 1.726 10.901 1.00 91.50 95 LEU A C 1
ATOM 734 O O . LEU A 1 95 ? -6.405 1.291 11.662 1.00 91.50 95 LEU A O 1
ATOM 738 N N . ILE A 1 96 ? -7.271 1.456 9.600 1.00 91.69 96 ILE A N 1
ATOM 739 C CA . ILE A 1 96 ? -6.323 0.536 8.974 1.00 91.69 96 ILE A CA 1
ATOM 740 C C . ILE A 1 96 ? -5.584 1.261 7.856 1.00 91.69 96 ILE A C 1
ATOM 742 O O . ILE A 1 96 ? -6.204 1.696 6.885 1.00 91.69 96 ILE A O 1
ATOM 746 N N . GLU A 1 97 ? -4.263 1.331 7.982 1.00 92.69 97 GLU A N 1
ATOM 747 C CA . GLU A 1 97 ? -3.356 1.684 6.889 1.00 92.69 97 GLU A CA 1
ATOM 748 C C . GLU A 1 97 ? -2.991 0.409 6.118 1.00 92.69 97 GLU A C 1
ATOM 750 O O . GLU A 1 97 ? -2.642 -0.603 6.731 1.00 92.69 97 GLU A O 1
ATOM 755 N N . ILE A 1 98 ? -3.055 0.428 4.785 1.00 91.75 98 ILE A N 1
ATOM 756 C CA . ILE A 1 98 ? -2.803 -0.745 3.941 1.00 91.75 98 ILE A CA 1
ATOM 757 C C . ILE A 1 98 ? -1.526 -0.529 3.129 1.00 91.75 98 ILE A C 1
ATOM 759 O O . ILE A 1 98 ? -1.379 0.426 2.374 1.00 91.75 98 ILE A O 1
ATOM 763 N N . LYS A 1 99 ? -0.590 -1.472 3.230 1.00 91.56 99 LYS A N 1
ATOM 764 C CA . LYS A 1 99 ? 0.618 -1.551 2.405 1.00 91.56 99 LYS A CA 1
ATOM 765 C C . LYS A 1 99 ? 0.639 -2.834 1.606 1.00 91.56 99 LYS A C 1
ATOM 767 O O . LYS A 1 99 ? 0.191 -3.884 2.057 1.00 91.56 99 LYS A O 1
ATOM 772 N N . ASP A 1 100 ? 1.226 -2.757 0.418 1.00 91.31 100 ASP A N 1
ATOM 773 C CA . ASP A 1 100 ? 1.387 -3.937 -0.423 1.00 91.31 100 ASP A CA 1
ATOM 774 C C . ASP A 1 100 ? 2.422 -4.922 0.138 1.00 91.31 100 ASP A C 1
ATOM 776 O O . ASP A 1 100 ? 2.200 -6.131 0.125 1.00 91.31 100 ASP A O 1
ATOM 780 N N . GLY A 1 101 ? 3.542 -4.408 0.645 1.00 87.94 101 GLY A N 1
ATOM 781 C CA . GLY A 1 101 ? 4.652 -5.196 1.181 1.00 87.94 101 GLY A CA 1
ATOM 782 C C . GLY A 1 101 ? 5.016 -4.816 2.612 1.00 87.94 101 GLY A C 1
ATOM 783 O O . GLY A 1 101 ? 4.381 -3.963 3.234 1.00 87.94 101 GLY A O 1
ATOM 784 N N . ASP A 1 102 ? 6.038 -5.483 3.136 1.00 81.00 102 ASP A N 1
ATOM 785 C CA . ASP A 1 102 ? 6.521 -5.388 4.517 1.00 81.00 102 ASP A CA 1
ATOM 786 C C . ASP A 1 102 ? 7.789 -4.544 4.659 1.00 81.00 102 ASP A C 1
ATOM 788 O O . ASP A 1 102 ? 8.212 -4.256 5.768 1.00 81.00 102 ASP A O 1
ATOM 792 N N . THR A 1 103 ? 8.419 -4.123 3.562 1.00 80.75 103 THR A N 1
ATOM 793 C CA . THR A 1 103 ? 9.550 -3.190 3.638 1.00 80.75 103 THR A CA 1
ATOM 794 C C . THR A 1 103 ? 9.035 -1.763 3.614 1.00 80.75 103 THR A C 1
ATOM 796 O O . THR A 1 103 ? 8.561 -1.282 2.583 1.00 80.75 103 THR A O 1
ATOM 799 N N . PHE A 1 104 ? 9.144 -1.077 4.747 1.00 80.19 104 PHE A N 1
ATOM 800 C CA . PHE A 1 104 ? 8.602 0.262 4.893 1.00 80.19 104 PHE A CA 1
ATOM 801 C C . PHE A 1 104 ? 9.668 1.348 4.725 1.00 80.19 104 PHE A C 1
ATOM 803 O O . PHE A 1 104 ? 10.791 1.238 5.226 1.00 80.19 104 PHE A O 1
ATOM 810 N N . ASP A 1 105 ? 9.284 2.454 4.086 1.00 79.31 105 ASP A N 1
ATOM 811 C CA . ASP A 1 105 ? 10.002 3.716 4.247 1.00 79.31 105 ASP A CA 1
ATOM 812 C C . ASP A 1 105 ? 9.690 4.262 5.645 1.00 79.31 105 ASP A C 1
ATOM 814 O O . ASP A 1 105 ? 8.567 4.677 5.938 1.00 79.31 105 ASP A O 1
ATOM 818 N N . THR A 1 106 ? 10.683 4.242 6.528 1.00 73.81 106 THR A N 1
ATOM 819 C CA . THR A 1 106 ? 10.486 4.569 7.943 1.00 73.81 106 THR A CA 1
ATOM 820 C C . THR A 1 106 ? 10.088 6.023 8.185 1.00 73.81 106 THR A C 1
ATOM 822 O O . THR A 1 106 ? 9.423 6.304 9.179 1.00 73.81 106 THR A O 1
ATOM 825 N N . LYS A 1 107 ? 10.449 6.959 7.290 1.00 77.81 107 LYS A N 1
ATOM 826 C CA . LYS A 1 107 ? 9.985 8.353 7.401 1.00 77.81 107 LYS A CA 1
ATOM 827 C C . LYS A 1 107 ? 8.507 8.446 7.055 1.00 77.81 107 LYS A C 1
ATOM 829 O O . LYS A 1 107 ? 7.768 9.172 7.716 1.00 77.81 107 LYS A O 1
ATOM 834 N N . LYS A 1 108 ? 8.081 7.695 6.038 1.00 83.62 108 LYS A N 1
ATOM 835 C CA . LYS A 1 108 ? 6.678 7.644 5.632 1.00 83.62 108 LYS A CA 1
ATOM 836 C C . LYS A 1 108 ? 5.799 7.031 6.726 1.00 83.62 108 LYS A C 1
ATOM 838 O O . LYS A 1 108 ? 4.801 7.640 7.094 1.00 83.62 108 LYS A O 1
ATOM 843 N N . VAL A 1 109 ? 6.232 5.911 7.312 1.00 86.56 109 VAL A N 1
ATOM 844 C CA . VAL A 1 109 ? 5.507 5.226 8.400 1.00 86.56 109 VAL A CA 1
ATOM 845 C C . VAL A 1 109 ? 5.258 6.142 9.590 1.00 86.56 109 VAL A C 1
ATOM 847 O O . VAL A 1 109 ? 4.147 6.179 10.100 1.00 86.56 109 VAL A O 1
ATOM 850 N N . ALA A 1 110 ? 6.247 6.932 10.016 1.00 87.81 110 ALA A N 1
ATOM 851 C CA . ALA A 1 110 ? 6.053 7.856 11.134 1.00 87.81 110 ALA A CA 1
ATOM 852 C C . ALA A 1 110 ? 4.919 8.870 10.870 1.00 87.81 110 ALA A C 1
ATOM 854 O O . ALA A 1 110 ? 4.107 9.142 11.754 1.00 87.81 110 ALA A O 1
ATOM 855 N N . GLY A 1 111 ? 4.829 9.400 9.645 1.00 89.81 111 GLY A N 1
ATOM 856 C CA . GLY A 1 111 ? 3.762 10.324 9.250 1.00 89.81 111 GLY A CA 1
ATOM 857 C C . GLY A 1 111 ? 2.386 9.659 9.137 1.00 89.81 111 GLY A C 1
ATOM 858 O O . GLY A 1 111 ? 1.380 10.255 9.532 1.00 89.81 111 GLY A O 1
ATOM 859 N N . GLU A 1 112 ? 2.341 8.428 8.631 1.00 91.06 112 GLU A N 1
ATOM 860 C CA . GLU A 1 112 ? 1.120 7.620 8.527 1.00 91.06 112 GLU A CA 1
ATOM 861 C C . GLU A 1 112 ? 0.604 7.244 9.939 1.00 91.06 112 GLU A C 1
ATOM 863 O O . GLU A 1 112 ? -0.576 7.424 10.235 1.00 91.06 112 GLU A O 1
ATOM 868 N N . ILE A 1 113 ? 1.488 6.851 10.873 1.00 91.12 113 ILE A N 1
ATOM 869 C CA . ILE A 1 113 ? 1.143 6.572 12.283 1.00 91.12 113 ILE A CA 1
ATOM 870 C C . ILE A 1 113 ? 0.596 7.825 12.961 1.00 91.12 113 ILE A C 1
ATOM 872 O O . ILE A 1 113 ? -0.449 7.762 13.604 1.00 91.12 113 ILE A O 1
ATOM 876 N N . ALA A 1 114 ? 1.277 8.964 12.809 1.00 91.81 114 ALA A N 1
ATOM 877 C CA . ALA A 1 114 ? 0.811 10.217 13.392 1.00 91.81 114 ALA A CA 1
ATOM 878 C C . ALA A 1 114 ? -0.608 10.552 12.912 1.00 91.81 114 ALA A C 1
ATOM 880 O O . ALA A 1 114 ? -1.451 10.946 13.709 1.00 91.81 114 ALA A O 1
ATOM 881 N N . SER A 1 115 ? -0.894 10.325 11.628 1.00 92.50 115 SER A N 1
ATOM 882 C CA . SER A 1 115 ? -2.213 10.586 11.047 1.00 92.50 115 SER A CA 1
ATOM 883 C C . SER A 1 115 ? -3.303 9.664 11.615 1.00 92.50 115 SER A C 1
ATOM 885 O O . SER A 1 115 ? -4.407 10.126 11.915 1.00 92.50 115 SER A O 1
ATOM 887 N N . LEU A 1 116 ? -2.985 8.384 11.830 1.00 92.94 116 LEU A N 1
ATOM 888 C CA . LEU A 1 116 ? -3.874 7.425 12.491 1.00 92.94 116 LEU A CA 1
ATOM 889 C C . LEU A 1 116 ? -4.148 7.803 13.953 1.00 92.94 116 LEU A C 1
ATOM 891 O O . LEU A 1 116 ? -5.302 7.788 14.368 1.00 92.94 116 LEU A O 1
ATOM 895 N N . ILE A 1 117 ? -3.119 8.197 14.712 1.00 93.50 117 ILE A N 1
ATOM 896 C CA . ILE A 1 117 ? -3.253 8.627 16.115 1.00 93.50 117 ILE A CA 1
ATOM 897 C C . ILE A 1 117 ? -4.101 9.902 16.218 1.00 93.50 117 ILE A C 1
ATOM 899 O O . ILE A 1 117 ? -5.014 9.964 17.038 1.00 93.50 117 ILE A O 1
ATOM 903 N N . THR A 1 118 ? -3.861 10.904 15.363 1.00 94.50 118 THR A N 1
ATOM 904 C CA . THR A 1 118 ? -4.686 12.125 15.327 1.00 94.50 118 THR A CA 1
ATOM 905 C C . THR A 1 118 ? -6.151 11.791 15.041 1.00 94.50 118 THR A C 1
ATOM 907 O O . THR A 1 118 ? -7.049 12.310 15.698 1.00 94.50 118 THR A O 1
ATOM 910 N N . THR A 1 119 ? -6.400 10.882 14.097 1.00 91.88 119 THR A N 1
ATOM 911 C CA . THR A 1 119 ? -7.757 10.438 13.753 1.00 91.88 119 THR A CA 1
ATOM 912 C C . THR A 1 119 ? -8.420 9.671 14.900 1.00 91.88 119 THR A C 1
ATOM 914 O O . THR A 1 119 ? -9.597 9.883 15.186 1.00 91.88 119 THR A O 1
ATOM 917 N N . GLN A 1 120 ? -7.669 8.803 15.581 1.00 93.56 120 GLN A N 1
ATOM 918 C CA . GLN A 1 120 ? -8.136 8.061 16.751 1.00 93.56 120 GLN A CA 1
ATOM 919 C C . GLN A 1 120 ? -8.578 9.016 17.865 1.00 93.56 120 GLN A C 1
ATOM 921 O O . GLN A 1 120 ? -9.702 8.902 18.350 1.00 93.56 120 GLN A O 1
ATOM 926 N N . ALA A 1 121 ? -7.729 9.985 18.223 1.00 93.38 121 ALA A N 1
ATOM 927 C CA . ALA A 1 121 ? -8.039 10.988 19.238 1.00 93.38 121 ALA A CA 1
ATOM 928 C C . ALA A 1 121 ? -9.292 11.800 18.872 1.00 93.38 121 ALA A C 1
ATOM 930 O O . ALA A 1 121 ? -10.187 11.963 19.700 1.00 93.38 121 ALA A O 1
ATOM 931 N N . HIS A 1 122 ? -9.399 12.225 17.608 1.00 91.88 122 HIS A N 1
ATOM 932 C CA . HIS A 1 122 ? -10.566 12.945 17.105 1.00 91.88 122 HIS A CA 1
ATOM 933 C C . HIS A 1 122 ? -11.863 12.134 17.257 1.00 91.88 122 HIS A C 1
ATOM 935 O O . HIS A 1 122 ? -12.858 12.658 17.758 1.00 91.88 122 HIS A O 1
ATOM 941 N N . LEU A 1 123 ? -11.856 10.853 16.864 1.00 87.56 123 LEU A N 1
ATOM 942 C CA . LEU A 1 123 ? -13.019 9.969 16.987 1.00 87.56 123 LEU A CA 1
ATOM 943 C C . LEU A 1 123 ? -13.429 9.739 18.443 1.00 87.56 123 LEU A C 1
ATOM 945 O O . LEU A 1 123 ? -14.627 9.719 18.726 1.00 87.56 123 LEU A O 1
ATOM 949 N N . ILE A 1 124 ? -12.453 9.568 19.338 1.00 91.44 124 ILE A N 1
ATOM 950 C CA . ILE A 1 124 ? -12.679 9.397 20.776 1.00 91.44 124 ILE A CA 1
ATOM 951 C C . ILE A 1 124 ? -13.381 10.625 21.355 1.00 91.44 124 ILE A C 1
ATOM 953 O O . ILE A 1 124 ? -14.427 10.487 21.987 1.00 91.44 124 ILE A O 1
ATOM 957 N N . GLU A 1 125 ? -12.840 11.815 21.093 1.00 91.81 125 GLU A N 1
ATOM 958 C CA . GLU A 1 125 ? -13.362 13.076 21.619 1.00 91.81 125 GLU A CA 1
ATOM 959 C C . GLU A 1 125 ? -14.756 13.396 21.062 1.00 91.81 125 GLU A C 1
ATOM 961 O O . GLU A 1 125 ? -15.689 13.641 21.825 1.00 91.81 125 GLU A O 1
ATOM 966 N N . HIS A 1 126 ? -14.930 13.339 19.738 1.00 86.94 126 HIS A N 1
ATOM 967 C CA . HIS A 1 126 ? -16.173 13.772 19.090 1.00 86.94 126 HIS A CA 1
ATOM 968 C C . HIS A 1 126 ? -17.354 12.831 19.341 1.00 86.94 126 HIS A C 1
ATOM 970 O O . HIS A 1 126 ? -18.500 13.274 19.320 1.00 86.94 126 HIS A O 1
ATOM 976 N N . ASN A 1 127 ? -17.091 11.542 19.570 1.00 82.38 127 ASN A N 1
ATOM 977 C CA . ASN A 1 127 ? -18.138 10.539 19.774 1.00 82.38 127 ASN A CA 1
ATOM 978 C C . ASN A 1 127 ? -18.231 10.052 21.230 1.00 82.38 127 ASN A C 1
ATOM 980 O O . ASN A 1 127 ? -19.001 9.134 21.506 1.00 82.38 127 ASN A O 1
ATOM 984 N N . ASN A 1 128 ? -17.466 10.651 22.155 1.00 90.06 128 ASN A N 1
ATOM 985 C CA . ASN A 1 128 ? -17.396 10.258 23.568 1.00 90.06 128 ASN A CA 1
ATOM 986 C C . ASN A 1 128 ? -17.130 8.745 23.755 1.00 90.06 128 ASN A C 1
ATOM 988 O O . ASN A 1 128 ? -17.804 8.062 24.531 1.00 90.06 128 ASN A O 1
ATOM 992 N N . LEU A 1 129 ? -16.176 8.213 22.984 1.00 88.25 129 LEU A N 1
ATOM 993 C CA . LEU A 1 129 ? -15.798 6.795 22.992 1.00 88.25 129 LEU A CA 1
ATOM 994 C C . LEU A 1 129 ? -14.682 6.528 24.006 1.00 88.25 129 LEU A C 1
ATOM 996 O O . LEU A 1 129 ? -14.018 7.445 24.484 1.00 88.25 129 LEU A O 1
ATOM 1000 N N . LYS A 1 130 ? -14.430 5.256 24.322 1.00 93.12 130 LYS A N 1
ATOM 1001 C CA . LYS A 1 130 ? -13.246 4.855 25.092 1.00 93.12 130 LYS A CA 1
ATOM 1002 C C . LYS A 1 130 ? -12.075 4.590 24.152 1.00 93.12 130 LYS A C 1
ATOM 1004 O O . LYS A 1 130 ? -12.261 4.256 22.987 1.00 93.12 130 LYS A O 1
ATOM 1009 N N . GLU A 1 131 ? -10.857 4.636 24.682 1.00 89.12 131 GLU A N 1
ATOM 1010 C CA . GLU A 1 131 ? -9.640 4.338 23.913 1.00 89.12 131 GLU A CA 1
ATOM 1011 C C . GLU A 1 131 ? -9.695 2.957 23.235 1.00 89.12 131 GLU A C 1
ATOM 1013 O O . GLU A 1 131 ? -9.365 2.818 22.062 1.00 89.12 131 GLU A O 1
ATOM 1018 N N . ASN A 1 132 ? -10.237 1.952 23.929 1.00 91.62 132 ASN A N 1
ATOM 1019 C CA . ASN A 1 132 ? -10.403 0.594 23.398 1.00 91.62 132 ASN A CA 1
ATOM 1020 C C . ASN A 1 132 ? -11.527 0.450 22.353 1.00 91.62 132 ASN A C 1
ATOM 1022 O O . ASN A 1 132 ? -11.680 -0.630 21.776 1.00 91.62 132 ASN A O 1
ATOM 1026 N N . ASP A 1 133 ? -12.328 1.492 22.124 1.00 90.12 133 ASP A N 1
ATOM 1027 C CA . ASP A 1 133 ? -13.357 1.495 21.084 1.00 90.12 133 ASP A CA 1
ATOM 1028 C C . ASP A 1 133 ? -12.794 1.946 19.731 1.00 90.12 133 ASP A C 1
ATOM 1030 O O . ASP A 1 133 ? -13.441 1.715 18.713 1.00 90.12 133 ASP A O 1
ATOM 1034 N N . VAL A 1 134 ? -11.591 2.535 19.680 1.00 92.31 134 VAL A N 1
ATOM 1035 C CA . VAL A 1 134 ? -10.937 2.949 18.430 1.00 92.31 134 VAL A CA 1
ATOM 1036 C C . VAL A 1 134 ? -9.547 2.328 18.341 1.00 92.31 134 VAL A C 1
ATOM 1038 O O . VAL A 1 134 ? -8.642 2.688 19.084 1.00 92.31 134 VAL A O 1
ATOM 1041 N N . THR A 1 135 ? -9.358 1.398 17.408 1.00 93.94 135 THR A N 1
ATOM 1042 C CA . THR A 1 135 ? -8.104 0.643 17.235 1.00 93.94 135 THR A CA 1
ATOM 1043 C C . THR A 1 135 ? -7.381 1.035 15.951 1.00 93.94 135 THR A C 1
ATOM 1045 O O . THR A 1 135 ? -8.012 1.411 14.963 1.00 93.94 135 THR A O 1
ATOM 1048 N N . ILE A 1 136 ? -6.050 0.945 15.963 1.00 94.62 136 ILE A N 1
ATOM 1049 C CA . ILE A 1 136 ? -5.188 1.249 14.816 1.00 94.62 136 ILE A CA 1
ATOM 1050 C C . ILE A 1 136 ? -4.504 -0.033 14.351 1.00 94.62 136 ILE A C 1
ATOM 1052 O O . ILE A 1 136 ? -3.917 -0.751 15.161 1.00 94.62 136 ILE A O 1
ATOM 1056 N N . HIS A 1 137 ? -4.518 -0.276 13.043 1.00 94.38 137 HIS A N 1
ATOM 1057 C CA . HIS A 1 137 ? -3.818 -1.392 12.427 1.00 94.38 137 HIS A CA 1
ATOM 1058 C C . HIS A 1 137 ? -2.991 -0.975 11.211 1.00 94.38 137 HIS A C 1
ATOM 1060 O O . HIS A 1 137 ? -3.366 -0.095 10.438 1.00 94.38 137 HIS A O 1
ATOM 1066 N N . TYR A 1 138 ? -1.875 -1.673 11.029 1.00 93.81 138 TYR A N 1
ATOM 1067 C CA . TYR A 1 138 ? -1.026 -1.615 9.849 1.00 93.81 138 TYR A CA 1
ATOM 1068 C C . TYR A 1 138 ? -1.095 -2.942 9.114 1.00 93.81 138 TYR A C 1
ATOM 1070 O O . TYR A 1 138 ? -0.474 -3.931 9.512 1.00 93.81 138 TYR A O 1
ATOM 1078 N N . CYS A 1 139 ? -1.858 -2.948 8.028 1.00 94.56 139 CYS A N 1
ATOM 1079 C CA . CYS A 1 139 ? -2.003 -4.098 7.162 1.00 94.56 139 CYS A CA 1
ATOM 1080 C C . CYS A 1 139 ? -0.853 -4.148 6.156 1.00 94.56 139 CYS A C 1
ATOM 1082 O O . CYS A 1 139 ? -0.783 -3.319 5.255 1.00 94.56 139 CYS A O 1
ATOM 1084 N N . SER A 1 140 ? 0.030 -5.139 6.265 1.00 95.38 140 SER A N 1
ATOM 1085 C CA . SER A 1 140 ? 0.958 -5.483 5.186 1.00 95.38 140 SER A CA 1
ATOM 1086 C C . SER A 1 140 ? 0.402 -6.683 4.430 1.00 95.38 140 SER A C 1
ATOM 1088 O O . SER A 1 140 ? 0.410 -7.819 4.913 1.00 95.38 140 SER A O 1
ATOM 1090 N N . PHE A 1 141 ? -0.145 -6.423 3.245 1.00 95.50 141 PHE A N 1
ATOM 1091 C CA . PHE A 1 141 ? -1.027 -7.364 2.569 1.00 95.50 141 PHE A CA 1
ATOM 1092 C C . PHE A 1 141 ? -0.325 -8.670 2.191 1.00 95.50 141 PHE A C 1
ATOM 1094 O O . PHE A 1 141 ? -0.879 -9.748 2.391 1.00 95.50 141 PHE A O 1
ATOM 1101 N N . ASN A 1 142 ? 0.907 -8.589 1.684 1.00 94.50 142 ASN A N 1
ATOM 1102 C CA . ASN A 1 142 ? 1.685 -9.770 1.305 1.00 94.50 142 ASN A CA 1
ATOM 1103 C C . ASN A 1 142 ? 2.614 -10.292 2.420 1.00 94.50 142 ASN A C 1
ATOM 1105 O O . ASN A 1 142 ? 3.359 -11.242 2.176 1.00 94.50 142 ASN A O 1
ATOM 1109 N N . ALA A 1 143 ? 2.588 -9.715 3.628 1.00 95.56 143 ALA A N 1
ATOM 1110 C CA . ALA A 1 143 ? 3.358 -10.242 4.753 1.00 95.56 143 ALA A CA 1
ATOM 1111 C C . ALA A 1 143 ? 2.790 -11.578 5.249 1.00 95.56 143 ALA A C 1
ATOM 1113 O O . ALA A 1 143 ? 1.582 -11.823 5.229 1.00 95.56 143 ALA A O 1
ATOM 1114 N N . THR A 1 144 ? 3.683 -12.441 5.728 1.00 95.38 144 THR A N 1
ATOM 1115 C CA . THR A 1 144 ? 3.345 -13.795 6.190 1.00 95.38 144 THR A CA 1
ATOM 1116 C C . THR A 1 144 ? 3.168 -13.900 7.703 1.00 95.38 144 THR A C 1
ATOM 1118 O O . THR A 1 144 ? 2.553 -14.856 8.171 1.00 95.38 144 THR A O 1
ATOM 1121 N N . SER A 1 145 ? 3.667 -12.924 8.466 1.00 96.38 145 SER A N 1
ATOM 1122 C CA . SER A 1 145 ? 3.570 -12.876 9.928 1.00 96.38 145 SER A CA 1
ATOM 1123 C C . SER A 1 145 ? 3.616 -11.438 10.449 1.00 96.38 145 SER A C 1
ATOM 1125 O O . SER A 1 145 ? 4.122 -10.548 9.768 1.00 96.38 145 SER A O 1
ATOM 1127 N N . HIS A 1 146 ? 3.133 -11.206 11.674 1.00 96.38 146 HIS A N 1
ATOM 1128 C CA . HIS A 1 146 ? 3.249 -9.901 12.349 1.00 96.38 146 HIS A CA 1
ATOM 1129 C C . HIS A 1 146 ? 4.707 -9.501 12.576 1.00 96.38 146 HIS A C 1
ATOM 1131 O O . HIS A 1 146 ? 5.069 -8.359 12.324 1.00 96.38 146 HIS A O 1
ATOM 1137 N N . GLU A 1 147 ? 5.565 -10.454 12.945 1.00 94.81 147 GLU A N 1
ATOM 1138 C CA . GLU A 1 147 ? 6.999 -10.220 13.165 1.00 94.81 147 GLU A CA 1
ATOM 1139 C C . GLU A 1 147 ? 7.695 -9.669 11.909 1.00 94.81 147 GLU A C 1
ATOM 1141 O O . GLU A 1 147 ? 8.535 -8.771 11.990 1.00 94.81 147 GLU A O 1
ATOM 1146 N N . GLN A 1 148 ? 7.313 -10.160 10.723 1.00 94.25 148 GLN A N 1
ATOM 1147 C CA . GLN A 1 148 ? 7.827 -9.646 9.455 1.00 94.25 148 GLN A CA 1
ATOM 1148 C C . GLN A 1 148 ? 7.482 -8.157 9.277 1.00 94.25 148 GLN A C 1
ATOM 1150 O O . GLN A 1 148 ? 8.342 -7.368 8.881 1.00 94.25 148 GLN A O 1
ATOM 1155 N N . ILE A 1 149 ? 6.250 -7.778 9.618 1.00 94.56 149 ILE A N 1
ATOM 1156 C CA . ILE A 1 149 ? 5.744 -6.404 9.537 1.00 94.56 149 ILE A CA 1
ATOM 1157 C C . ILE A 1 149 ? 6.478 -5.508 10.541 1.00 94.56 149 ILE A C 1
ATOM 1159 O O . ILE A 1 149 ? 7.002 -4.458 10.173 1.00 94.56 149 ILE A O 1
ATOM 1163 N N . GLU A 1 150 ? 6.567 -5.939 11.799 1.00 92.62 150 GLU A N 1
ATOM 1164 C CA . GLU A 1 150 ? 7.226 -5.197 12.879 1.00 92.62 150 GLU A CA 1
ATOM 1165 C C . GLU A 1 150 ? 8.712 -4.956 12.585 1.00 92.62 150 GLU A C 1
ATOM 1167 O O . GLU A 1 150 ? 9.212 -3.834 12.739 1.00 92.62 150 GLU A O 1
ATOM 1172 N N . ARG A 1 151 ? 9.413 -5.983 12.085 1.00 91.62 151 ARG A N 1
ATOM 1173 C CA . ARG A 1 151 ? 10.812 -5.878 11.651 1.00 91.62 151 ARG A CA 1
ATOM 1174 C C . ARG A 1 151 ? 10.964 -4.896 10.497 1.00 91.62 151 ARG A C 1
ATOM 1176 O O . ARG A 1 151 ? 11.866 -4.059 10.516 1.00 91.62 151 ARG A O 1
ATOM 1183 N N . GLY A 1 152 ? 10.088 -4.987 9.502 1.00 89.19 152 GLY A N 1
ATOM 1184 C CA . GLY A 1 152 ? 10.092 -4.096 8.351 1.00 89.19 152 GLY A CA 1
ATOM 1185 C C . GLY A 1 152 ? 9.871 -2.630 8.722 1.00 89.19 152 GLY A C 1
ATOM 1186 O O . GLY A 1 152 ? 10.492 -1.738 8.141 1.00 89.19 152 GLY A O 1
ATOM 1187 N N . ALA A 1 153 ? 9.023 -2.381 9.720 1.00 89.50 153 ALA A N 1
ATOM 1188 C CA . ALA A 1 153 ? 8.766 -1.052 10.261 1.00 89.50 153 ALA A CA 1
ATOM 1189 C C . ALA A 1 153 ? 9.819 -0.592 11.284 1.00 89.50 153 ALA A C 1
ATOM 1191 O O . ALA A 1 153 ? 9.733 0.526 11.792 1.00 89.50 153 ALA A O 1
ATOM 1192 N N . LYS A 1 154 ? 10.818 -1.432 11.586 1.00 89.62 154 LYS A N 1
ATOM 1193 C CA . LYS A 1 154 ? 11.931 -1.154 12.508 1.00 89.62 154 LYS A CA 1
ATOM 1194 C C . LYS A 1 154 ? 11.465 -0.686 13.891 1.00 89.62 154 LYS A C 1
ATOM 1196 O O . LYS A 1 154 ? 12.037 0.239 14.460 1.00 89.62 154 LYS A O 1
ATOM 1201 N N . GLY A 1 155 ? 10.410 -1.317 14.411 1.00 85.69 155 GLY A N 1
ATOM 1202 C CA . GLY A 1 155 ? 9.873 -1.022 15.743 1.00 85.69 155 GLY A CA 1
ATOM 1203 C C . GLY A 1 155 ? 9.087 0.288 15.855 1.00 85.69 155 GLY A C 1
ATOM 1204 O O . GLY A 1 155 ? 8.783 0.706 16.966 1.00 85.69 155 GLY A O 1
ATOM 1205 N N . LEU A 1 156 ? 8.750 0.940 14.736 1.00 89.62 156 LEU A N 1
ATOM 1206 C CA . LEU A 1 156 ? 7.936 2.161 14.754 1.00 89.62 156 LEU A CA 1
ATOM 1207 C C . LEU A 1 156 ? 6.448 1.890 14.994 1.00 89.62 156 LEU A C 1
ATOM 1209 O O . LEU A 1 156 ? 5.736 2.793 15.421 1.00 89.62 156 LEU A O 1
ATOM 1213 N N . LEU A 1 157 ? 5.967 0.679 14.702 1.00 89.94 157 LEU A N 1
ATOM 1214 C CA . LEU A 1 157 ? 4.549 0.354 14.828 1.00 89.94 157 LEU A CA 1
ATOM 1215 C C . LEU A 1 157 ? 4.114 0.279 16.296 1.00 89.94 157 LEU A C 1
ATOM 1217 O O . LEU A 1 157 ? 4.827 -0.313 17.111 1.00 89.94 157 LEU A O 1
ATOM 1221 N N . PRO A 1 158 ? 2.914 0.787 16.631 1.00 90.00 158 PRO A N 1
ATOM 1222 C CA . PRO A 1 158 ? 2.295 0.510 17.918 1.00 90.00 158 PRO A CA 1
ATOM 1223 C C . PRO A 1 158 ? 2.204 -1.000 18.165 1.00 90.00 158 PRO A C 1
ATOM 1225 O O . PRO A 1 158 ? 1.891 -1.778 17.257 1.00 90.00 158 PRO A O 1
ATOM 1228 N N . LYS A 1 159 ? 2.460 -1.425 19.401 1.00 89.44 159 LYS A N 1
ATOM 1229 C CA . LYS A 1 159 ? 2.437 -2.844 19.773 1.00 89.44 159 LYS A CA 1
ATOM 1230 C C . LYS A 1 159 ? 1.074 -3.466 19.453 1.00 89.44 159 LYS A C 1
ATOM 1232 O O . LYS A 1 159 ? 0.045 -2.922 19.840 1.00 89.44 159 LYS A O 1
ATOM 1237 N N . GLY A 1 160 ? 1.073 -4.611 18.769 1.00 91.75 160 GLY A N 1
ATOM 1238 C CA . GLY A 1 160 ? -0.157 -5.325 18.402 1.00 91.75 160 GLY A CA 1
ATOM 1239 C C . GLY A 1 160 ? -0.962 -4.694 17.259 1.00 91.75 160 GLY A C 1
ATOM 1240 O O . GLY A 1 160 ? -2.055 -5.168 16.966 1.00 91.75 160 GLY A O 1
ATOM 1241 N N . SER A 1 161 ? -0.443 -3.651 16.597 1.00 94.62 161 SER A N 1
ATOM 1242 C CA . SER A 1 161 ? -1.106 -3.036 15.435 1.00 94.62 161 SER A CA 1
ATOM 1243 C C . SER A 1 161 ? -0.832 -3.765 14.115 1.00 94.62 161 SER A C 1
ATOM 1245 O O . SER A 1 161 ? -1.528 -3.527 13.129 1.00 94.62 161 SER A O 1
ATOM 1247 N N . ALA A 1 162 ? 0.162 -4.655 14.063 1.00 96.19 162 ALA A N 1
ATOM 1248 C CA . ALA A 1 162 ? 0.487 -5.405 12.855 1.00 96.19 162 ALA A CA 1
ATOM 1249 C C . ALA A 1 162 ? -0.687 -6.298 12.411 1.00 96.19 162 ALA A C 1
ATOM 1251 O O . ALA A 1 162 ? -1.317 -6.973 13.221 1.00 96.19 162 ALA A O 1
ATOM 1252 N N . MET A 1 163 ? -0.974 -6.297 11.110 1.00 96.62 163 MET A N 1
ATOM 1253 C CA . MET A 1 163 ? -2.032 -7.097 10.496 1.00 96.62 163 MET A CA 1
ATOM 1254 C C . MET A 1 163 ? -1.550 -7.636 9.145 1.00 96.62 163 MET A C 1
ATOM 1256 O O . MET A 1 163 ? -1.009 -6.911 8.315 1.00 96.62 163 MET A O 1
ATOM 1260 N N . THR A 1 164 ? -1.739 -8.923 8.893 1.00 97.88 164 THR A N 1
ATOM 1261 C CA . THR A 1 164 ? -1.471 -9.529 7.581 1.00 97.88 164 THR A CA 1
ATOM 1262 C C . THR A 1 164 ? -2.647 -9.318 6.629 1.00 97.88 164 THR A C 1
ATOM 1264 O O . THR A 1 164 ? -3.797 -9.172 7.052 1.00 97.88 164 THR A O 1
ATOM 1267 N N . GLY A 1 165 ? -2.401 -9.404 5.319 1.00 96.75 165 GLY A N 1
ATOM 1268 C CA . GLY A 1 165 ? -3.486 -9.374 4.330 1.00 96.75 165 GLY A CA 1
ATOM 1269 C C . GLY A 1 165 ? -4.505 -10.501 4.503 1.00 96.75 165 GLY A C 1
ATOM 1270 O O . GLY A 1 165 ? -5.683 -10.307 4.220 1.00 96.75 165 GLY A O 1
ATOM 1271 N N . LYS A 1 166 ? -4.088 -11.660 5.026 1.00 97.56 166 LYS A N 1
ATOM 1272 C CA . LYS A 1 166 ? -4.997 -12.772 5.345 1.00 97.56 166 LYS A CA 1
ATOM 1273 C C . LYS A 1 166 ? -5.969 -12.419 6.466 1.00 97.56 166 LYS A C 1
ATOM 1275 O O . LYS A 1 166 ? -7.162 -12.685 6.339 1.00 97.56 166 LYS A O 1
ATOM 1280 N N . GLU A 1 167 ? -5.474 -11.821 7.548 1.00 97.00 167 GLU A N 1
ATOM 1281 C CA . GLU A 1 167 ? -6.315 -11.375 8.665 1.00 97.00 167 GLU A CA 1
ATOM 1282 C C . GLU A 1 167 ? -7.261 -10.267 8.233 1.00 97.00 167 GLU A C 1
ATOM 1284 O O . GLU A 1 167 ? -8.453 -10.339 8.523 1.00 97.00 167 GLU A O 1
ATOM 1289 N N . PHE A 1 168 ? -6.746 -9.303 7.471 1.00 94.56 168 PHE A N 1
ATOM 1290 C CA . PHE A 1 168 ? -7.553 -8.259 6.865 1.00 94.56 168 PHE A CA 1
ATOM 1291 C C . PHE A 1 168 ? -8.674 -8.852 6.004 1.00 94.56 168 PHE A C 1
ATOM 1293 O O . PHE A 1 168 ? -9.843 -8.579 6.244 1.00 94.56 168 PHE A O 1
ATOM 1300 N N . CYS A 1 169 ? -8.355 -9.727 5.045 1.00 93.44 169 CYS A N 1
ATOM 1301 C CA . CYS A 1 169 ? -9.360 -10.350 4.187 1.00 93.44 169 CYS A CA 1
ATOM 1302 C C . CYS A 1 169 ? -10.396 -11.142 4.993 1.00 93.44 169 CYS A C 1
ATOM 1304 O O . CYS A 1 169 ? -11.587 -11.025 4.719 1.00 93.44 169 CYS A O 1
ATOM 1306 N N . LYS A 1 170 ? -9.971 -11.886 6.022 1.00 92.44 170 LYS A N 1
ATOM 1307 C CA . LYS A 1 170 ? -10.885 -12.584 6.937 1.00 92.44 170 LYS A CA 1
ATOM 1308 C C . LYS A 1 170 ? -11.824 -11.612 7.656 1.00 92.44 170 LYS A C 1
ATOM 1310 O O . LYS A 1 170 ? -13.013 -11.899 7.756 1.00 92.44 170 LYS A O 1
ATOM 1315 N N . LEU A 1 171 ? -11.301 -10.484 8.138 1.00 88.31 171 LEU A N 1
ATOM 1316 C CA . LEU A 1 171 ? -12.070 -9.454 8.837 1.00 88.31 171 LEU A CA 1
ATOM 1317 C C . LEU A 1 171 ? -13.188 -8.879 7.959 1.00 88.31 171 LEU A C 1
ATOM 1319 O O . LEU A 1 171 ? -14.287 -8.645 8.455 1.00 88.31 171 LEU A O 1
ATOM 1323 N N . VAL A 1 172 ? -12.921 -8.686 6.665 1.00 84.88 172 VAL A N 1
ATOM 1324 C CA . VAL A 1 172 ? -13.862 -8.038 5.735 1.00 84.88 172 VAL A CA 1
ATOM 1325 C C . VAL A 1 172 ? -14.585 -8.999 4.789 1.00 84.88 172 VAL A C 1
ATOM 1327 O O . VAL A 1 172 ? -15.248 -8.569 3.852 1.00 84.88 172 VAL A O 1
ATOM 1330 N N . GLY A 1 173 ? -14.477 -10.309 5.021 1.00 86.56 173 GLY A N 1
ATOM 1331 C CA . GLY A 1 173 ? -15.181 -11.321 4.227 1.00 86.56 173 GLY A CA 1
ATOM 1332 C C . GLY A 1 173 ? -14.648 -11.499 2.800 1.00 86.56 173 GLY A C 1
ATOM 1333 O O . GLY A 1 173 ? -15.375 -11.954 1.918 1.00 86.56 173 GLY A O 1
ATOM 1334 N N . LEU A 1 174 ? -13.382 -11.160 2.554 1.00 89.12 174 LEU A N 1
ATOM 1335 C CA . LEU A 1 174 ? -12.713 -11.357 1.270 1.00 89.12 174 LEU A CA 1
ATOM 1336 C C . LEU A 1 174 ? -11.928 -12.671 1.224 1.00 89.12 174 LEU A C 1
ATOM 1338 O O . LEU A 1 174 ? -11.397 -13.153 2.222 1.00 89.12 174 LEU A O 1
ATOM 1342 N N . ASN A 1 175 ? -11.781 -13.217 0.016 1.00 94.06 175 ASN A N 1
ATOM 1343 C CA . ASN A 1 175 ? -10.913 -14.362 -0.242 1.00 94.06 175 ASN A CA 1
ATOM 1344 C C . ASN A 1 175 ? -9.504 -13.877 -0.630 1.00 94.06 175 ASN A C 1
ATOM 1346 O O . ASN A 1 175 ? -9.294 -13.385 -1.745 1.00 94.06 175 ASN A O 1
ATOM 1350 N N . PHE A 1 176 ? -8.553 -14.020 0.295 1.00 95.88 176 PHE A N 1
ATOM 1351 C CA . PHE A 1 176 ? -7.161 -13.606 0.112 1.00 95.88 176 PHE A CA 1
ATOM 1352 C C . PHE A 1 176 ? -6.506 -14.314 -1.081 1.00 95.88 176 PHE A C 1
ATOM 1354 O O . PHE A 1 176 ? -5.928 -13.669 -1.957 1.00 95.88 176 PHE A O 1
ATOM 1361 N N . GLU A 1 177 ? -6.636 -15.638 -1.158 1.00 95.88 177 GLU A N 1
ATOM 1362 C CA . GLU A 1 177 ? -6.008 -16.461 -2.188 1.00 95.88 177 GLU A CA 1
ATOM 1363 C C . GLU A 1 177 ? -6.488 -16.074 -3.588 1.00 95.88 177 GLU A C 1
ATOM 1365 O O . GLU A 1 177 ? -5.677 -16.009 -4.513 1.00 95.88 177 GLU A O 1
ATOM 1370 N N . LYS A 1 178 ? -7.780 -15.763 -3.742 1.00 94.94 178 LYS A N 1
ATOM 1371 C CA . LYS A 1 178 ? -8.368 -15.293 -5.001 1.00 94.94 178 LYS A CA 1
ATOM 1372 C C . LYS A 1 178 ? -7.756 -13.964 -5.437 1.00 94.94 178 LYS A C 1
ATOM 1374 O O . LYS A 1 178 ? -7.363 -13.841 -6.593 1.00 94.94 178 LYS A O 1
ATOM 1379 N N . ILE A 1 179 ? -7.615 -13.001 -4.522 1.00 94.25 179 ILE A N 1
ATOM 1380 C CA . ILE A 1 179 ? -6.972 -11.706 -4.811 1.00 94.25 179 ILE A CA 1
ATOM 1381 C C . ILE A 1 179 ? -5.518 -11.917 -5.245 1.00 94.25 179 ILE A C 1
ATOM 1383 O O . ILE A 1 179 ? -5.070 -11.336 -6.234 1.00 94.25 179 ILE A O 1
ATOM 1387 N N . VAL A 1 180 ? -4.783 -12.785 -4.546 1.00 94.69 180 VAL A N 1
ATOM 1388 C CA . VAL A 1 180 ? -3.403 -13.122 -4.914 1.00 94.69 180 VAL A CA 1
ATOM 1389 C C . VAL A 1 180 ? -3.344 -13.779 -6.296 1.00 94.69 180 VAL A C 1
ATOM 1391 O O . VAL A 1 180 ? -2.496 -13.395 -7.100 1.00 94.69 180 VAL A O 1
ATOM 1394 N N . GLN A 1 181 ? -4.243 -14.720 -6.618 1.00 94.31 181 GLN A N 1
ATOM 1395 C CA . GLN A 1 181 ? -4.271 -15.349 -7.947 1.00 94.31 181 GLN A CA 1
ATOM 1396 C C . GLN A 1 181 ? -4.581 -14.347 -9.062 1.00 94.31 181 GLN A C 1
ATOM 1398 O O . GLN A 1 181 ? -3.899 -14.361 -10.083 1.00 94.31 181 GLN A O 1
ATOM 1403 N N . GLU A 1 182 ? -5.560 -13.459 -8.874 1.00 92.44 182 GLU A N 1
ATOM 1404 C CA . GLU A 1 182 ? -5.888 -12.420 -9.859 1.00 92.44 182 GLU A CA 1
ATOM 1405 C C . GLU A 1 182 ? -4.656 -11.553 -10.166 1.00 92.44 182 GLU A C 1
ATOM 1407 O O . GLU A 1 182 ? -4.333 -11.305 -11.327 1.00 92.44 182 GLU A O 1
ATOM 1412 N N . ARG A 1 183 ? -3.884 -11.191 -9.134 1.00 93.69 183 ARG A N 1
ATOM 1413 C CA . ARG A 1 183 ? -2.655 -10.401 -9.285 1.00 93.69 183 ARG A CA 1
ATOM 1414 C C . ARG A 1 183 ? -1.523 -11.147 -10.000 1.00 93.69 183 ARG A C 1
ATOM 1416 O O . ARG A 1 183 ? -0.680 -10.480 -10.599 1.00 93.69 183 ARG A O 1
ATOM 1423 N N . LYS A 1 184 ? -1.476 -12.486 -9.967 1.00 94.56 184 LYS A N 1
ATOM 1424 C CA . LYS A 1 184 ? -0.447 -13.269 -10.685 1.00 94.56 184 LYS A CA 1
ATOM 1425 C C . LYS A 1 184 ? -0.547 -13.127 -12.198 1.00 94.56 184 LYS A C 1
ATOM 1427 O O . LYS A 1 184 ? 0.479 -13.175 -12.872 1.00 94.56 184 LYS A O 1
ATOM 1432 N N . LYS A 1 185 ? -1.751 -12.911 -12.735 1.00 93.75 185 LYS A N 1
ATOM 1433 C CA . LYS A 1 185 ? -1.930 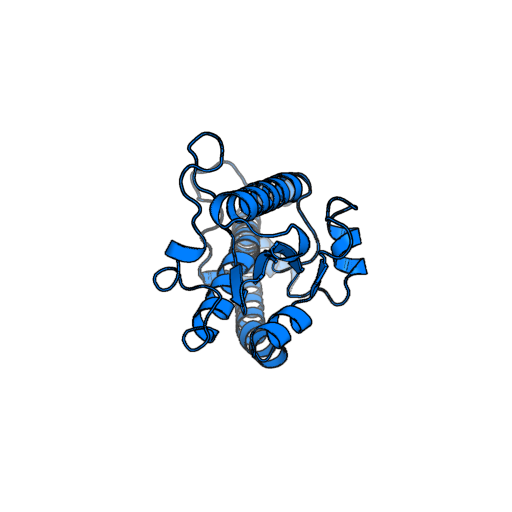-12.639 -14.165 1.00 93.75 185 LYS A CA 1
ATOM 1434 C C . LYS A 1 185 ? -1.128 -11.402 -14.579 1.00 93.75 185 LYS A C 1
ATOM 1436 O O . LYS A 1 185 ? -0.301 -11.477 -15.482 1.00 93.75 185 LYS A O 1
ATOM 1441 N N . ASP A 1 186 ? -1.273 -10.315 -13.826 1.00 95.25 186 ASP A N 1
ATOM 1442 C CA . ASP A 1 186 ? -0.538 -9.073 -14.078 1.00 95.25 186 ASP A CA 1
ATOM 1443 C C . ASP A 1 186 ? 0.977 -9.236 -13.862 1.00 95.25 186 ASP A C 1
ATOM 1445 O O . ASP A 1 186 ? 1.776 -8.587 -14.532 1.00 95.25 186 ASP A O 1
ATOM 1449 N N . GLN A 1 187 ? 1.403 -10.106 -12.935 1.00 96.00 187 GLN A N 1
ATOM 1450 C CA . GLN A 1 187 ? 2.826 -10.438 -12.761 1.00 96.00 187 GLN A CA 1
ATOM 1451 C C . GLN A 1 187 ? 3.398 -11.107 -14.015 1.00 96.00 187 GLN A C 1
ATOM 1453 O O . GLN A 1 187 ? 4.485 -10.736 -14.460 1.00 96.00 187 GLN A O 1
ATOM 1458 N N . GLN A 1 188 ? 2.661 -12.049 -14.608 1.00 97.50 188 GLN A N 1
ATOM 1459 C CA . GLN A 1 188 ? 3.077 -12.706 -15.844 1.00 97.50 188 GLN A CA 1
ATOM 1460 C C . GLN A 1 188 ? 3.111 -11.725 -17.022 1.00 97.50 188 GLN A C 1
ATOM 1462 O O . GLN A 1 188 ? 4.064 -11.733 -17.802 1.00 97.50 188 GLN A O 1
ATOM 1467 N N . GLU A 1 189 ? 2.111 -10.848 -17.135 1.00 97.56 189 GLU A N 1
ATOM 1468 C CA . GLU A 1 189 ? 2.091 -9.789 -18.151 1.00 97.56 189 GLU A CA 1
ATOM 1469 C C . GLU A 1 189 ? 3.285 -8.836 -17.995 1.00 97.56 189 GLU A C 1
ATOM 1471 O O . GLU A 1 189 ? 3.961 -8.519 -18.975 1.00 97.56 189 GLU A O 1
ATOM 1476 N N . ASN A 1 190 ? 3.614 -8.451 -16.760 1.00 98.25 190 ASN A N 1
ATOM 1477 C CA . ASN A 1 190 ? 4.783 -7.633 -16.450 1.00 98.25 190 ASN A CA 1
ATOM 1478 C C . ASN A 1 190 ? 6.101 -8.310 -16.825 1.00 98.25 190 ASN A C 1
ATOM 1480 O O . ASN A 1 190 ? 6.969 -7.660 -17.408 1.00 98.25 190 ASN A O 1
ATOM 1484 N N . LEU A 1 191 ? 6.253 -9.601 -16.521 1.00 98.19 191 LEU A N 1
ATOM 1485 C CA . LEU A 1 191 ? 7.446 -10.364 -16.884 1.00 98.19 191 LEU A CA 1
ATOM 1486 C C . LEU A 1 191 ? 7.618 -10.423 -18.407 1.00 98.19 191 LEU A C 1
ATOM 1488 O O . LEU A 1 191 ? 8.693 -10.116 -18.923 1.00 98.19 191 LEU A O 1
ATOM 1492 N N . ASN A 1 192 ? 6.544 -10.753 -19.127 1.00 98.25 192 ASN A N 1
ATOM 1493 C CA . ASN A 1 192 ? 6.548 -10.821 -20.587 1.00 98.25 192 ASN A CA 1
ATOM 1494 C C . ASN A 1 192 ? 6.890 -9.460 -21.208 1.00 98.25 192 ASN A C 1
ATOM 1496 O O . ASN A 1 192 ? 7.740 -9.381 -22.097 1.00 98.25 192 ASN A O 1
ATOM 1500 N N . TYR A 1 193 ? 6.270 -8.385 -20.711 1.00 98.25 193 TYR A N 1
ATOM 1501 C CA . TYR A 1 193 ? 6.552 -7.021 -21.151 1.00 98.25 193 TYR A CA 1
ATOM 1502 C C . TYR A 1 193 ? 8.015 -6.645 -20.902 1.00 98.25 193 TYR A C 1
ATOM 1504 O O . TYR A 1 193 ? 8.691 -6.175 -21.814 1.00 98.25 193 TYR A O 1
ATOM 1512 N N . PHE A 1 194 ? 8.525 -6.891 -19.692 1.00 98.00 194 PHE A N 1
ATOM 1513 C CA . PHE A 1 194 ? 9.902 -6.570 -19.329 1.00 98.00 194 PHE A CA 1
ATOM 1514 C C . PHE A 1 194 ? 10.908 -7.286 -20.233 1.00 98.00 194 PHE A C 1
ATOM 1516 O O . PHE A 1 194 ? 11.783 -6.632 -20.792 1.00 98.00 194 PHE A O 1
ATOM 1523 N N . ILE A 1 195 ? 10.753 -8.598 -20.444 1.00 96.44 195 ILE A N 1
ATOM 1524 C CA . ILE A 1 195 ? 11.633 -9.377 -21.329 1.00 96.44 195 ILE A CA 1
ATOM 1525 C C . ILE A 1 195 ? 11.553 -8.862 -22.771 1.00 96.44 195 ILE A C 1
ATOM 1527 O O . ILE A 1 195 ? 12.584 -8.712 -23.427 1.00 96.44 195 ILE A O 1
ATOM 1531 N N . SER A 1 196 ? 10.345 -8.585 -23.268 1.00 96.25 196 SER A N 1
ATOM 1532 C CA . SER A 1 196 ? 10.135 -8.041 -24.613 1.00 96.25 196 SER A CA 1
ATOM 1533 C C . SER A 1 196 ? 10.857 -6.705 -24.803 1.00 96.25 196 SER A C 1
ATOM 1535 O O . SER A 1 196 ? 11.570 -6.533 -25.788 1.00 96.25 196 SER A O 1
ATOM 1537 N N . GLU A 1 197 ? 10.713 -5.765 -23.867 1.00 96.75 197 GLU A N 1
ATOM 1538 C CA . GLU A 1 197 ? 11.387 -4.465 -23.950 1.00 96.75 197 GLU A CA 1
ATOM 1539 C C . GLU A 1 197 ? 12.902 -4.587 -23.775 1.00 96.75 197 GLU A C 1
ATOM 1541 O O . GLU A 1 197 ? 13.656 -3.928 -24.486 1.00 96.75 197 GLU A O 1
ATOM 1546 N N . LEU A 1 198 ? 13.358 -5.465 -22.881 1.00 95.69 198 LEU A N 1
ATOM 1547 C CA . LEU A 1 198 ? 14.778 -5.702 -22.640 1.00 95.69 198 LEU A CA 1
ATOM 1548 C C . LEU A 1 198 ? 15.486 -6.222 -23.902 1.00 95.69 198 LEU A C 1
ATOM 1550 O O . LEU A 1 198 ? 16.576 -5.760 -24.230 1.00 95.69 198 LEU A O 1
ATOM 1554 N N . LYS A 1 199 ? 14.842 -7.122 -24.659 1.00 94.81 199 LYS A N 1
ATOM 1555 C CA . LYS A 1 199 ? 15.366 -7.662 -25.928 1.00 94.81 199 LYS A CA 1
ATOM 1556 C C . LYS A 1 199 ? 15.466 -6.632 -27.055 1.00 94.81 199 LYS A C 1
ATOM 1558 O O . LYS A 1 199 ? 16.184 -6.887 -28.017 1.00 94.81 199 LYS A O 1
ATOM 1563 N N . LYS A 1 200 ? 14.758 -5.500 -26.962 1.00 95.19 200 LYS A N 1
ATOM 1564 C CA . LYS A 1 200 ? 14.836 -4.408 -27.949 1.00 95.19 200 LYS A CA 1
ATOM 1565 C C . LYS A 1 200 ? 16.077 -3.535 -27.764 1.00 95.19 200 LYS A C 1
ATOM 1567 O O . LYS A 1 200 ? 16.384 -2.748 -28.654 1.00 95.19 200 LYS A O 1
ATOM 1572 N N . ILE A 1 201 ? 16.770 -3.656 -26.630 1.00 95.81 201 ILE A N 1
ATOM 1573 C CA . ILE A 1 201 ? 17.967 -2.872 -26.321 1.00 95.81 201 ILE A CA 1
ATOM 1574 C C . ILE A 1 201 ? 19.174 -3.533 -27.008 1.00 95.81 201 ILE A C 1
ATOM 1576 O O . ILE A 1 201 ? 19.507 -4.667 -26.644 1.00 95.81 201 ILE A O 1
ATOM 1580 N N . PRO A 1 202 ? 19.844 -2.871 -27.974 1.00 93.69 202 PRO A N 1
ATOM 1581 C CA . PRO A 1 202 ? 20.895 -3.492 -28.784 1.00 93.69 202 PRO A CA 1
ATOM 1582 C C . PRO A 1 202 ? 22.037 -4.106 -27.967 1.00 93.69 202 PRO A C 1
ATOM 1584 O O . PRO A 1 202 ? 22.451 -5.231 -28.238 1.00 93.69 202 PRO A O 1
ATOM 1587 N N . GLU A 1 203 ? 22.507 -3.407 -26.930 1.00 91.62 203 GLU A N 1
ATOM 1588 C CA . GLU A 1 203 ? 23.623 -3.848 -26.080 1.00 91.62 203 GLU A CA 1
ATOM 1589 C C . GLU A 1 203 ? 23.277 -5.053 -25.202 1.00 91.62 203 GLU A C 1
ATOM 1591 O O . GLU A 1 203 ? 24.169 -5.743 -24.709 1.00 91.62 203 GLU A O 1
ATOM 1596 N N . ILE A 1 204 ? 21.984 -5.288 -24.971 1.00 91.38 204 ILE A N 1
ATOM 1597 C CA . ILE A 1 204 ? 21.501 -6.458 -24.245 1.00 91.38 204 ILE A CA 1
ATOM 1598 C C . ILE A 1 204 ? 21.260 -7.607 -25.218 1.00 91.38 204 ILE A C 1
ATOM 1600 O O . ILE A 1 204 ? 21.675 -8.728 -24.943 1.00 91.38 204 ILE A O 1
ATOM 1604 N N . HIS A 1 205 ? 20.638 -7.334 -26.367 1.00 88.94 205 HIS A N 1
ATOM 1605 C CA . HIS A 1 205 ? 20.384 -8.340 -27.393 1.00 88.94 205 HIS A CA 1
ATOM 1606 C C . HIS A 1 205 ? 21.671 -9.049 -27.832 1.00 88.94 205 HIS A C 1
ATOM 1608 O O . HIS A 1 205 ? 21.695 -10.275 -27.911 1.00 88.94 205 HIS A O 1
ATOM 1614 N N . SER A 1 206 ? 22.755 -8.293 -28.028 1.00 88.38 206 SER A N 1
ATOM 1615 C CA . SER A 1 206 ? 24.061 -8.835 -28.422 1.00 88.38 206 SER A CA 1
ATOM 1616 C C . SER A 1 206 ? 24.723 -9.734 -27.373 1.00 88.38 206 SER A C 1
ATOM 1618 O O . SER A 1 206 ? 25.670 -10.435 -27.702 1.00 88.38 206 SER A O 1
ATOM 1620 N N . LYS A 1 207 ? 24.250 -9.736 -26.118 1.00 85.25 207 LYS A N 1
ATOM 1621 C CA . LYS A 1 207 ? 24.762 -10.610 -25.046 1.00 85.25 207 LYS A CA 1
ATOM 1622 C C . LYS A 1 207 ? 24.033 -11.951 -24.936 1.00 85.25 207 LYS A C 1
ATOM 1624 O O . LYS A 1 207 ? 24.464 -12.795 -24.158 1.00 85.25 207 LYS A O 1
ATOM 1629 N N . PHE A 1 208 ? 22.920 -12.118 -25.648 1.00 76.50 208 PHE A N 1
ATOM 1630 C CA . PHE A 1 208 ? 22.114 -13.344 -25.655 1.00 76.50 208 PHE A CA 1
ATOM 1631 C C . PHE A 1 208 ? 22.224 -14.132 -26.971 1.00 76.50 208 PHE A C 1
ATOM 1633 O O . PHE A 1 208 ? 21.494 -15.108 -27.146 1.00 76.50 208 PHE A O 1
ATOM 1640 N N . GLN A 1 209 ? 23.096 -13.692 -27.882 1.00 63.88 209 GLN A N 1
ATOM 1641 C CA . GLN A 1 209 ? 23.524 -14.425 -29.075 1.00 63.88 209 GLN A CA 1
ATOM 1642 C C . GLN A 1 209 ? 24.843 -15.137 -28.780 1.00 63.88 209 GLN A C 1
ATOM 1644 O O . GLN A 1 209 ? 25.001 -16.271 -29.279 1.00 63.88 209 GLN A O 1
#